Protein AF-0000000067008229 (afdb_homodimer)

Structure (mmCIF, N/CA/C/O backbone):
data_AF-0000000067008229-model_v1
#
loop_
_entity.id
_entity.type
_entity.pdbx_description
1 polymer 'SNF2 N-terminal domain-containing protein'
#
loop_
_atom_site.group_PDB
_atom_site.id
_atom_site.type_symbol
_atom_site.label_atom_id
_atom_site.label_alt_id
_atom_site.label_comp_id
_atom_site.label_asym_id
_atom_site.label_entity_id
_atom_site.label_seq_id
_atom_site.pdbx_PDB_ins_code
_atom_site.Cartn_x
_atom_site.Cartn_y
_atom_site.Cartn_z
_atom_site.occupancy
_atom_site.B_iso_or_equiv
_atom_site.auth_seq_id
_atom_site.auth_comp_id
_atom_site.auth_asym_id
_atom_site.auth_atom_id
_atom_site.pdbx_PDB_model_num
ATOM 1 N N . MET A 1 1 ? -20.719 -25.047 4.844 1 21.84 1 MET A N 1
ATOM 2 C CA . MET A 1 1 ? -20.734 -26.266 4.059 1 21.84 1 MET A CA 1
ATOM 3 C C . MET A 1 1 ? -21.188 -26 2.629 1 21.84 1 MET A C 1
ATOM 5 O O . MET A 1 1 ? -22.375 -25.766 2.389 1 21.84 1 MET A O 1
ATOM 9 N N . PHE A 1 2 ? -20.25 -25.125 1.937 1 25.84 2 PHE A N 1
ATOM 10 C CA . PHE A 1 2 ? -20.531 -24.688 0.571 1 25.84 2 PHE A CA 1
ATOM 11 C C . PHE A 1 2 ? -20.688 -25.891 -0.35 1 25.84 2 PHE A C 1
ATOM 13 O O . PHE A 1 2 ? -19.797 -26.75 -0.419 1 25.84 2 PHE A O 1
ATOM 20 N N . CYS A 1 3 ? -21.891 -26.422 -0.48 1 23.78 3 CYS A N 1
ATOM 21 C CA . CYS A 1 3 ? -22.312 -27.578 -1.264 1 23.78 3 CYS A CA 1
ATOM 22 C C . CYS A 1 3 ? -21.875 -27.453 -2.717 1 23.78 3 CYS A C 1
ATOM 24 O O . CYS A 1 3 ? -22.281 -26.516 -3.412 1 23.78 3 CYS A O 1
ATOM 26 N N . TYR A 1 4 ? -20.5 -27.719 -2.979 1 22.58 4 TYR A N 1
ATOM 27 C CA . TYR A 1 4 ? -19.969 -28.016 -4.309 1 22.58 4 TYR A CA 1
ATOM 28 C C . TYR A 1 4 ? -20.891 -28.984 -5.047 1 22.58 4 TYR A C 1
ATOM 30 O O . TYR A 1 4 ? -21.016 -30.156 -4.645 1 22.58 4 TYR A O 1
ATOM 38 N N . ASP A 1 5 ? -22 -28.469 -5.48 1 23.77 5 ASP A N 1
ATOM 39 C CA . ASP A 1 5 ? -23 -29.234 -6.23 1 23.77 5 ASP A CA 1
ATOM 40 C C . ASP A 1 5 ? -22.359 -30 -7.379 1 23.77 5 ASP A C 1
ATOM 42 O O . ASP A 1 5 ? -21.297 -29.609 -7.875 1 23.77 5 ASP A O 1
ATOM 46 N N . ASN A 1 6 ? -22.75 -31.266 -7.645 1 26.83 6 ASN A N 1
ATOM 47 C CA . ASN A 1 6 ? -22.609 -32.5 -8.414 1 26.83 6 ASN A CA 1
ATOM 48 C C . ASN A 1 6 ? -22.766 -32.25 -9.906 1 26.83 6 ASN A C 1
ATOM 50 O O . ASN A 1 6 ? -23.875 -32.219 -10.422 1 26.83 6 ASN A O 1
ATOM 54 N N . LEU A 1 7 ? -21.938 -31.266 -10.508 1 23.78 7 LEU A N 1
ATOM 55 C CA . LEU A 1 7 ? -22.141 -31.062 -11.938 1 23.78 7 LEU A CA 1
ATOM 56 C C . LEU A 1 7 ? -21.953 -32.375 -12.703 1 23.78 7 LEU A C 1
ATOM 58 O O . LEU A 1 7 ? -20.938 -33.031 -12.555 1 23.78 7 LEU A O 1
ATOM 62 N N . GLU A 1 8 ? -23.031 -32.969 -13.117 1 25.89 8 GLU A N 1
ATOM 63 C CA . GLU A 1 8 ? -23.25 -34.188 -13.922 1 25.89 8 GLU A CA 1
ATOM 64 C C . GLU A 1 8 ? -22.453 -34.125 -15.219 1 25.89 8 GLU A C 1
ATOM 66 O O . GLU A 1 8 ? -22.406 -33.094 -15.891 1 25.89 8 GLU A O 1
ATOM 71 N N . LEU A 1 9 ? -21.422 -35 -15.328 1 24.16 9 LEU A N 1
ATOM 72 C CA . LEU A 1 9 ? -20.531 -35.375 -16.422 1 24.16 9 LEU A CA 1
ATOM 73 C C . LEU A 1 9 ? -21.328 -35.781 -17.656 1 24.16 9 LEU A C 1
ATOM 75 O O . LEU A 1 9 ? -21.953 -36.844 -17.672 1 24.16 9 LEU A O 1
ATOM 79 N N . MET A 1 10 ? -22.078 -34.844 -18.312 1 26.69 10 MET A N 1
ATOM 80 C CA . MET A 1 10 ? -22.672 -35.312 -19.547 1 26.69 10 MET A CA 1
ATOM 81 C C . MET A 1 10 ? -21.594 -35.812 -20.516 1 26.69 10 MET A C 1
ATOM 83 O O . MET A 1 10 ? -20.469 -35.344 -20.5 1 26.69 10 MET A O 1
ATOM 87 N N . ASN A 1 11 ? -21.828 -36.938 -21.328 1 27.48 11 ASN A N 1
ATOM 88 C CA . ASN A 1 11 ? -21.203 -37.969 -22.172 1 27.48 11 ASN A CA 1
ATOM 89 C C . ASN A 1 11 ? -20.766 -37.375 -23.516 1 27.48 11 ASN A C 1
ATOM 91 O O . ASN A 1 11 ? -21.594 -37.156 -24.406 1 27.48 11 ASN A O 1
ATOM 95 N N . PRO A 1 12 ? -19.797 -36.375 -23.672 1 27.28 12 PRO A N 1
ATOM 96 C CA . PRO A 1 12 ? -19.656 -35.906 -25.047 1 27.28 12 PRO A CA 1
ATOM 97 C C . PRO A 1 12 ? -18.922 -36.906 -25.922 1 27.28 12 PRO A C 1
ATOM 99 O O . PRO A 1 12 ? -17.844 -37.375 -25.562 1 27.28 12 PRO A O 1
ATOM 102 N N . LYS A 1 13 ? -19.391 -37.812 -26.734 1 32.53 13 LYS A N 1
ATOM 103 C CA . LYS A 1 13 ? -18.781 -38.812 -27.625 1 32.53 13 LYS A CA 1
ATOM 104 C C . LYS A 1 13 ? -17.953 -38.125 -28.703 1 32.53 13 LYS A C 1
ATOM 106 O O . LYS A 1 13 ? -17.484 -38.781 -29.641 1 32.53 13 LYS A O 1
ATOM 111 N N . ARG A 1 14 ? -17.766 -36.781 -28.906 1 38.25 14 ARG A N 1
ATOM 112 C CA . ARG A 1 14 ? -17.438 -36.438 -30.297 1 38.25 14 ARG A CA 1
ATOM 113 C C . ARG A 1 14 ? -16.047 -36.906 -30.656 1 38.25 14 ARG A C 1
ATOM 115 O O . ARG A 1 14 ? -15.188 -37.062 -29.781 1 38.25 14 ARG A O 1
ATOM 122 N N . SER A 1 15 ? -15.625 -37.281 -31.906 1 37.62 15 SER A N 1
ATOM 123 C CA . SER A 1 15 ? -14.5 -37.812 -32.688 1 37.62 15 SER A CA 1
ATOM 124 C C . SER A 1 15 ? -13.25 -36.938 -32.469 1 37.62 15 SER A C 1
ATOM 126 O O . SER A 1 15 ? -13.328 -35.719 -32.5 1 37.62 15 SER A O 1
ATOM 128 N N . LYS A 1 16 ? -11.938 -37.469 -31.984 1 38.66 16 LYS A N 1
ATOM 129 C CA . LYS A 1 16 ? -10.664 -37.094 -31.375 1 38.66 16 LYS A CA 1
ATOM 130 C C . LYS A 1 16 ? -9.734 -36.438 -32.375 1 38.66 16 LYS A C 1
ATOM 132 O O . LYS A 1 16 ? -9.055 -37.125 -33.156 1 38.66 16 LYS A O 1
ATOM 137 N N . GLY A 1 17 ? -10.008 -35.656 -33.406 1 39.31 17 GLY A N 1
ATOM 138 C CA . GLY A 1 17 ? -8.852 -34.969 -33.938 1 39.31 17 GLY A CA 1
ATOM 139 C C . GLY A 1 17 ? -7.879 -34.5 -32.844 1 39.31 17 GLY A C 1
ATOM 140 O O . GLY A 1 17 ? -8.289 -34.062 -31.781 1 39.31 17 GLY A O 1
ATOM 141 N N . THR A 1 18 ? -6.57 -35.156 -32.781 1 38.06 18 THR A N 1
ATOM 142 C CA . THR A 1 18 ? -5.516 -34.969 -31.797 1 38.06 18 THR A CA 1
ATOM 143 C C . THR A 1 18 ? -5.172 -33.5 -31.609 1 38.06 18 THR A C 1
ATOM 145 O O . THR A 1 18 ? -4.516 -32.906 -32.469 1 38.06 18 THR A O 1
ATOM 148 N N . ASN A 1 19 ? -5.938 -32.562 -31.547 1 42.97 19 ASN A N 1
ATOM 149 C CA . ASN A 1 19 ? -5.52 -31.297 -30.969 1 42.97 19 ASN A CA 1
ATOM 150 C C . ASN A 1 19 ? -4.562 -31.5 -29.797 1 42.97 19 ASN A C 1
ATOM 152 O O . ASN A 1 19 ? -4.961 -32.031 -28.75 1 42.97 19 ASN A O 1
ATOM 156 N N . SER A 1 20 ? -3.271 -32 -30.062 1 41.19 20 SER A N 1
ATOM 157 C CA . SER A 1 20 ? -2.248 -31.953 -29.031 1 41.19 20 SER A CA 1
ATOM 158 C C . SER A 1 20 ? -2.496 -30.797 -28.062 1 41.19 20 SER A C 1
ATOM 160 O O . SER A 1 20 ? -2.268 -29.625 -28.422 1 41.19 20 SER A O 1
ATOM 162 N N . VAL A 1 21 ? -3.465 -30.641 -27.562 1 49.81 21 VAL A N 1
ATOM 163 C CA . VAL A 1 21 ? -3.615 -29.734 -26.422 1 49.81 21 VAL A CA 1
ATOM 164 C C . VAL A 1 21 ? -2.363 -29.781 -25.547 1 49.81 21 VAL A C 1
ATOM 166 O O . VAL A 1 21 ? -2.043 -30.828 -24.969 1 49.81 21 VAL A O 1
ATOM 169 N N . LEU A 1 22 ? -1.25 -29.25 -26.062 1 54.62 22 LEU A N 1
ATOM 170 C CA . LEU A 1 22 ? -0.099 -29.031 -25.188 1 54.62 22 LEU A CA 1
ATOM 171 C C . LEU A 1 22 ? -0.524 -29 -23.734 1 54.62 22 LEU A C 1
ATOM 173 O O . LEU A 1 22 ? -1.432 -28.25 -23.359 1 54.62 22 LEU A O 1
ATOM 177 N N . LYS A 1 23 ? -0.587 -30.203 -23.172 1 59.06 23 LYS A N 1
ATOM 178 C CA . LYS A 1 23 ? -0.933 -30.406 -21.766 1 59.06 23 LYS A CA 1
ATOM 179 C C . LYS A 1 23 ? -0.442 -29.234 -20.906 1 59.06 23 LYS A C 1
ATOM 181 O O . LYS A 1 23 ? 0.69 -28.781 -21.078 1 59.06 23 LYS A O 1
ATOM 186 N N . PRO A 1 24 ? -1.307 -28.516 -20.328 1 67.75 24 PRO A N 1
ATOM 187 C CA . PRO A 1 24 ? -0.859 -27.453 -19.438 1 67.75 24 PRO A CA 1
ATOM 188 C C . PRO A 1 24 ? 0.215 -27.922 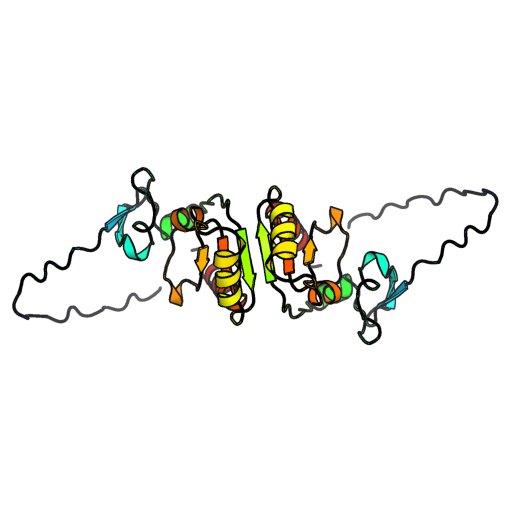-18.453 1 67.75 24 PRO A C 1
ATOM 190 O O . PRO A 1 24 ? 0.173 -29.062 -17.984 1 67.75 24 PRO A O 1
ATOM 193 N N . LEU A 1 25 ? 1.39 -27.297 -18.5 1 89 25 LEU A N 1
ATOM 194 C CA . LEU A 1 25 ? 2.449 -27.578 -17.531 1 89 25 LEU A CA 1
ATOM 195 C C . LEU A 1 25 ? 1.913 -27.547 -16.109 1 89 25 LEU A C 1
ATOM 197 O O . LEU A 1 25 ? 1.142 -26.641 -15.75 1 89 25 LEU A O 1
ATOM 201 N N . THR A 1 26 ? 2.027 -28.703 -15.414 1 95.75 26 THR A N 1
ATOM 202 C CA . THR A 1 26 ? 1.552 -28.812 -14.039 1 95.75 26 THR A CA 1
ATOM 203 C C . THR A 1 26 ? 2.713 -28.719 -13.062 1 95.75 26 THR A C 1
ATOM 205 O O . THR A 1 26 ? 3.879 -28.766 -13.461 1 95.75 26 THR A O 1
ATOM 208 N N . ILE A 1 27 ? 2.355 -28.453 -11.781 1 96.5 27 ILE A N 1
ATOM 209 C CA . ILE A 1 27 ? 3.295 -28.422 -10.664 1 96.5 27 ILE A CA 1
ATOM 210 C C . ILE A 1 27 ? 2.641 -29.016 -9.422 1 96.5 27 ILE A C 1
ATOM 212 O O . ILE A 1 27 ? 1.417 -28.969 -9.281 1 96.5 27 ILE A O 1
ATOM 216 N N . ILE A 1 28 ? 3.465 -29.672 -8.648 1 97.62 28 ILE A N 1
ATOM 217 C CA . ILE A 1 28 ? 2.945 -30.406 -7.5 1 97.62 28 ILE A CA 1
ATOM 218 C C . ILE A 1 28 ? 3.361 -29.719 -6.211 1 97.62 28 ILE A C 1
ATOM 220 O O . ILE A 1 28 ? 4.531 -29.375 -6.031 1 97.62 28 ILE A O 1
ATOM 224 N N . CYS A 1 29 ? 2.406 -29.531 -5.328 1 98.19 29 CYS A N 1
ATOM 225 C CA . CYS A 1 29 ? 2.703 -28.984 -4.008 1 98.19 29 CYS A CA 1
ATOM 226 C C . CYS A 1 29 ? 3.596 -29.922 -3.211 1 98.19 29 CYS A C 1
ATOM 228 O O . CYS A 1 29 ? 3.328 -31.125 -3.137 1 98.19 29 CYS A O 1
ATOM 230 N N . THR A 1 30 ? 4.574 -29.375 -2.488 1 97.62 30 THR A N 1
ATOM 231 C CA . THR A 1 30 ? 5.539 -30.172 -1.749 1 97.62 30 THR A CA 1
ATOM 232 C C . THR A 1 30 ? 4.965 -30.609 -0.406 1 97.62 30 THR A C 1
ATOM 234 O O . THR A 1 30 ? 5.473 -31.547 0.216 1 97.62 30 THR A O 1
ATOM 237 N N . THR A 1 31 ? 3.938 -30 0.028 1 96.56 31 THR A N 1
ATOM 238 C CA . THR A 1 31 ? 3.363 -30.297 1.336 1 96.56 31 THR A CA 1
ATOM 239 C C . THR A 1 31 ? 2.18 -31.25 1.204 1 96.56 31 THR A C 1
ATOM 241 O O . THR A 1 31 ? 2.135 -32.281 1.871 1 96.56 31 THR A O 1
ATOM 244 N N . CYS A 1 32 ? 1.133 -31.047 0.341 1 97.56 32 CYS A N 1
ATOM 245 C CA . CYS A 1 32 ? -0.111 -31.812 0.311 1 97.56 32 CYS A CA 1
ATOM 246 C C . CYS A 1 32 ? -0.231 -32.625 -0.983 1 97.56 32 CYS A C 1
ATOM 248 O O . CYS A 1 32 ? -1.221 -33.312 -1.194 1 97.56 32 CYS A O 1
ATOM 250 N N . SER A 1 33 ? 0.658 -32.375 -1.957 1 97.69 33 SER A N 1
ATOM 251 C CA . SER A 1 33 ? 0.734 -33.094 -3.209 1 97.69 33 SER A CA 1
ATOM 252 C C . SER A 1 33 ? -0.373 -32.688 -4.172 1 97.69 33 SER A C 1
ATOM 254 O O . SER A 1 33 ? -0.582 -33.344 -5.203 1 97.69 33 SER A O 1
ATOM 256 N N . THR A 1 34 ? -1.015 -31.594 -3.857 1 96.94 34 THR A N 1
ATOM 257 C CA . THR A 1 34 ? -2.006 -31.047 -4.781 1 96.94 34 THR A CA 1
ATOM 258 C C . THR A 1 34 ? -1.352 -30.641 -6.102 1 96.94 34 THR A C 1
ATOM 260 O O . THR A 1 34 ? -0.266 -30.062 -6.113 1 96.94 34 THR A O 1
ATOM 263 N N . ILE A 1 35 ? -2.045 -30.953 -7.191 1 96.5 35 ILE A N 1
ATOM 264 C CA . ILE A 1 35 ? -1.55 -30.625 -8.523 1 96.5 35 ILE A CA 1
ATOM 265 C C . ILE A 1 35 ? -2.201 -29.328 -9.008 1 96.5 35 ILE A C 1
ATOM 267 O O . ILE A 1 35 ? -3.426 -29.203 -8.977 1 96.5 35 ILE A O 1
ATOM 271 N N . CYS A 1 36 ? -1.405 -28.453 -9.422 1 95.62 36 CYS A N 1
ATOM 272 C CA . CYS A 1 36 ? -1.89 -27.172 -9.945 1 95.62 36 CYS A CA 1
ATOM 273 C C . CYS A 1 36 ? -1.38 -26.938 -11.359 1 95.62 36 CYS A C 1
ATOM 275 O O . CYS A 1 36 ? -0.309 -27.422 -11.727 1 95.62 36 CYS A O 1
ATOM 277 N N . SER A 1 37 ? -2.189 -26.25 -12.133 1 95.12 37 SER A N 1
ATOM 278 C CA . SER A 1 37 ? -1.698 -25.719 -13.398 1 95.12 37 SER A CA 1
ATOM 279 C C . SER A 1 37 ? -0.682 -24.609 -13.172 1 95.12 37 SER A C 1
ATOM 281 O O . SER A 1 37 ? -0.93 -23.688 -12.391 1 95.12 37 SER A O 1
ATOM 283 N N . GLN A 1 38 ? 0.486 -24.703 -13.844 1 95.81 38 GLN A N 1
ATOM 284 C CA . GLN A 1 38 ? 1.501 -23.656 -13.688 1 95.81 38 GLN A CA 1
ATOM 285 C C . GLN A 1 38 ? 0.979 -22.312 -14.148 1 95.81 38 GLN A C 1
ATOM 287 O O . GLN A 1 38 ? 1.272 -21.281 -13.531 1 95.81 38 GLN A O 1
ATOM 292 N N . GLU A 1 39 ? 0.275 -22.297 -15.266 1 94.19 39 GLU A N 1
ATOM 293 C CA . GLU A 1 39 ? -0.259 -21.078 -15.852 1 94.19 39 GLU A CA 1
ATOM 294 C C . GLU A 1 39 ? -1.226 -20.391 -14.891 1 94.19 39 GLU A C 1
ATOM 296 O O . GLU A 1 39 ? -1.191 -19.156 -14.742 1 94.19 39 GLU A O 1
ATOM 301 N N . ARG A 1 40 ? -1.993 -21.141 -14.125 1 93.25 40 ARG A N 1
ATOM 302 C CA . ARG A 1 40 ? -3.041 -20.594 -13.266 1 93.25 40 ARG A CA 1
ATOM 303 C C . ARG A 1 40 ? -2.449 -20 -11.992 1 93.25 40 ARG A C 1
ATOM 305 O O . ARG A 1 40 ? -3.102 -19.203 -11.305 1 93.25 40 ARG A O 1
ATOM 312 N N . VAL A 1 41 ? -1.234 -20.375 -11.688 1 95.12 41 VAL A N 1
ATOM 313 C CA . VAL A 1 41 ? -0.606 -19.844 -10.484 1 95.12 41 VAL A CA 1
ATOM 314 C C . VAL A 1 41 ? 0.616 -19 -10.867 1 95.12 41 VAL A C 1
ATOM 316 O O . VAL A 1 41 ? 1.458 -18.703 -10.016 1 95.12 41 VAL A O 1
ATOM 319 N N . TYR A 1 42 ? 0.78 -18.703 -12.133 1 96.12 42 TYR A N 1
ATOM 320 C CA . TYR A 1 42 ? 1.841 -17.859 -12.672 1 96.12 42 TYR A CA 1
ATOM 321 C C . TYR A 1 42 ? 3.213 -18.453 -12.375 1 96.12 42 TYR A C 1
ATOM 323 O O . TYR A 1 42 ? 4.172 -17.719 -12.125 1 96.12 42 TYR A O 1
ATOM 331 N N . TRP A 1 43 ? 3.299 -19.734 -12.32 1 96 43 TRP A N 1
ATOM 332 C CA . TRP A 1 43 ? 4.531 -20.438 -11.977 1 96 43 TRP A CA 1
ATOM 333 C C . TRP A 1 43 ? 5.449 -20.562 -13.188 1 96 43 TRP A C 1
ATOM 335 O O . TRP A 1 43 ? 6.648 -20.812 -13.047 1 96 43 TRP A O 1
ATOM 345 N N . ASP A 1 44 ? 4.863 -20.344 -14.336 1 95.88 44 ASP A N 1
ATOM 346 C CA . ASP A 1 44 ? 5.613 -20.453 -15.586 1 95.88 44 ASP A CA 1
ATOM 347 C C . ASP A 1 44 ? 6.094 -19.078 -16.047 1 95.88 44 ASP A C 1
ATOM 349 O O . ASP A 1 44 ? 6.574 -18.938 -17.172 1 95.88 44 ASP A O 1
ATOM 353 N N . ARG A 1 45 ? 6 -18.031 -15.211 1 95.25 45 ARG A N 1
ATOM 354 C CA . ARG A 1 45 ? 6.258 -16.656 -15.633 1 95.25 45 ARG A CA 1
ATOM 355 C C . ARG A 1 45 ? 7.555 -16.141 -15.023 1 95.25 45 ARG A C 1
ATOM 357 O O . ARG A 1 45 ? 7.898 -14.961 -15.195 1 95.25 45 ARG A O 1
ATOM 364 N N . PHE A 1 46 ? 8.234 -16.969 -14.297 1 95.44 46 PHE A N 1
ATOM 365 C CA . PHE A 1 46 ? 9.508 -16.609 -13.68 1 95.44 46 PHE A CA 1
ATOM 366 C C . PHE A 1 46 ? 10.398 -17.828 -13.523 1 95.44 46 PHE A C 1
ATOM 368 O O . PHE A 1 46 ? 10.016 -18.938 -13.898 1 95.44 46 PHE A O 1
ATOM 375 N N . ARG A 1 47 ? 11.672 -17.672 -13.086 1 95.56 47 ARG A N 1
ATOM 376 C CA . ARG A 1 47 ? 12.594 -18.781 -12.875 1 95.56 47 ARG A CA 1
ATOM 377 C C . ARG A 1 47 ? 12.258 -19.531 -11.586 1 95.56 47 ARG A C 1
ATOM 379 O O . ARG A 1 47 ? 12.859 -19.266 -10.539 1 95.56 47 ARG A O 1
ATOM 386 N N . SER A 1 48 ? 11.438 -20.469 -11.711 1 95.94 48 SER A N 1
ATOM 387 C CA . SER A 1 48 ? 10.898 -21.141 -10.539 1 95.94 48 SER A CA 1
ATOM 388 C C . SER A 1 48 ? 11.516 -22.531 -10.367 1 95.94 48 SER A C 1
ATOM 390 O O . SER A 1 48 ? 11.18 -23.25 -9.43 1 95.94 48 SER A O 1
ATOM 392 N N . HIS A 1 49 ? 12.406 -23.016 -11.133 1 93.06 49 HIS A N 1
ATOM 393 C CA . HIS A 1 49 ? 12.883 -24.391 -11.219 1 93.06 49 HIS A CA 1
ATOM 394 C C . HIS A 1 49 ? 13.477 -24.859 -9.891 1 93.06 49 HIS A C 1
ATOM 396 O O . HIS A 1 49 ? 13.367 -26.031 -9.531 1 93.06 49 HIS A O 1
ATOM 402 N N . ASP A 1 50 ? 14.094 -23.953 -9.195 1 94.88 50 ASP A N 1
ATOM 403 C CA . ASP A 1 50 ? 14.781 -24.344 -7.969 1 94.88 50 ASP A CA 1
ATOM 404 C C . ASP A 1 50 ? 13.961 -23.953 -6.738 1 94.88 50 ASP A C 1
ATOM 406 O O . ASP A 1 50 ? 14.469 -23.953 -5.617 1 94.88 50 ASP A O 1
ATOM 410 N N . ILE A 1 51 ? 12.719 -23.656 -6.898 1 96.31 51 ILE A N 1
ATOM 411 C CA . ILE A 1 51 ? 11.891 -23.203 -5.789 1 96.31 51 ILE A CA 1
ATOM 412 C C . ILE A 1 51 ? 10.82 -24.234 -5.48 1 96.31 51 ILE A C 1
ATOM 414 O O . ILE A 1 51 ? 10.086 -24.672 -6.375 1 96.31 51 ILE A O 1
ATOM 418 N N . PRO A 1 52 ? 10.781 -24.688 -4.246 1 96.94 52 PRO A N 1
ATOM 419 C CA . PRO A 1 52 ? 9.688 -25.578 -3.871 1 96.94 52 PRO A CA 1
ATOM 420 C C . PRO A 1 52 ? 8.32 -24.906 -3.957 1 96.94 52 PRO A C 1
ATOM 422 O O . PRO A 1 52 ? 8.156 -23.766 -3.512 1 96.94 52 PRO A O 1
ATOM 425 N N . PHE A 1 53 ? 7.418 -25.641 -4.582 1 97.38 53 PHE A N 1
ATOM 426 C CA . PHE A 1 53 ? 6.09 -25.062 -4.789 1 97.38 53 PHE A CA 1
ATOM 427 C C . PHE A 1 53 ? 5.18 -25.375 -3.605 1 97.38 53 PHE A C 1
ATOM 429 O O . PHE A 1 53 ? 5.117 -26.516 -3.141 1 97.38 53 PHE A O 1
ATOM 436 N N . LEU A 1 54 ? 4.398 -24.328 -3.066 1 97.31 54 LEU A N 1
ATOM 437 C CA . LEU A 1 54 ? 3.318 -24.453 -2.096 1 97.31 54 LEU A CA 1
ATOM 438 C C . LEU A 1 54 ? 1.994 -23.984 -2.693 1 97.31 54 LEU A C 1
ATOM 440 O O . LEU A 1 54 ? 1.923 -22.922 -3.301 1 97.31 54 LEU A O 1
ATOM 444 N N . CYS A 1 55 ? 1.035 -24.828 -2.58 1 96.25 55 CYS A N 1
ATOM 445 C CA . CYS A 1 55 ? -0.265 -24.469 -3.131 1 96.25 55 CYS A CA 1
ATOM 446 C C . CYS A 1 55 ? -0.94 -23.406 -2.277 1 96.25 55 CYS A C 1
ATOM 448 O O . CYS A 1 55 ? -0.554 -23.188 -1.128 1 96.25 55 CYS A O 1
ATOM 450 N N . PRO A 1 56 ? -1.968 -22.703 -2.855 1 92 56 PRO A N 1
ATOM 451 C CA . PRO A 1 56 ? -2.629 -21.594 -2.156 1 92 56 PRO A CA 1
ATOM 452 C C . PRO A 1 56 ? -3.186 -22.016 -0.795 1 92 56 PRO A C 1
ATOM 454 O O . PRO A 1 56 ? -3.096 -21.25 0.17 1 92 56 PRO A O 1
ATOM 457 N N . GLU A 1 57 ? -3.689 -23.156 -0.63 1 91.69 57 GLU A N 1
ATOM 458 C CA . GLU A 1 57 ? -4.254 -23.609 0.632 1 91.69 57 GLU A CA 1
ATOM 459 C C . GLU A 1 57 ? -3.166 -23.828 1.68 1 91.69 57 GLU A C 1
ATOM 461 O O . GLU A 1 57 ? -3.34 -23.469 2.846 1 91.69 57 GLU A O 1
ATOM 466 N N . CYS A 1 58 ? -2.135 -24.469 1.176 1 94.94 58 CYS A N 1
ATOM 467 C CA . CYS A 1 58 ? -1.034 -24.734 2.098 1 94.94 58 CYS A CA 1
ATOM 468 C C . CYS A 1 58 ? -0.377 -23.438 2.543 1 94.94 58 CYS A C 1
ATOM 470 O O . CYS A 1 58 ? 0.083 -23.328 3.68 1 94.94 58 CYS A O 1
ATOM 472 N N . ILE A 1 59 ? -0.304 -22.359 1.683 1 92.88 59 ILE A N 1
ATOM 473 C CA . ILE A 1 59 ? 0.23 -21.062 2.045 1 92.88 59 ILE A CA 1
ATOM 474 C C . ILE A 1 59 ? -0.649 -20.422 3.119 1 92.88 59 ILE A C 1
ATOM 476 O O . ILE A 1 59 ? -0.143 -19.891 4.113 1 92.88 59 ILE A O 1
ATOM 480 N N . HIS A 1 60 ? -1.898 -20.484 2.9 1 87.81 60 HIS A N 1
ATOM 481 C CA . HIS A 1 60 ? -2.863 -19.906 3.83 1 87.81 60 HIS A CA 1
ATOM 482 C C . HIS A 1 60 ? -2.811 -20.609 5.184 1 87.81 60 HIS A C 1
ATOM 484 O O . HIS A 1 60 ? -2.764 -19.953 6.227 1 87.81 60 HIS A O 1
ATOM 490 N N . ASP A 1 61 ? -2.752 -21.922 5.172 1 90.06 61 ASP A N 1
ATOM 491 C CA . ASP A 1 61 ? -2.775 -22.719 6.395 1 90.06 61 ASP A CA 1
ATOM 492 C C . ASP A 1 61 ? -1.522 -22.469 7.234 1 90.06 61 ASP A C 1
ATOM 494 O O . ASP A 1 61 ? -1.585 -22.469 8.461 1 90.06 61 ASP A O 1
ATOM 498 N N . LYS A 1 62 ? -0.478 -22.297 6.566 1 91.44 62 LYS A N 1
ATOM 499 C CA . LYS A 1 62 ? 0.793 -22.125 7.266 1 91.44 62 LYS A CA 1
ATOM 500 C C . LYS A 1 62 ? 1.041 -20.656 7.582 1 91.44 62 LYS A C 1
ATOM 502 O O . LYS A 1 62 ? 2.033 -20.312 8.234 1 91.44 62 LYS A O 1
ATOM 507 N N . ASP A 1 63 ? 0.192 -19.797 7.137 1 86.5 63 ASP A N 1
ATOM 508 C CA . ASP A 1 63 ? 0.371 -18.359 7.301 1 86.5 63 ASP A CA 1
ATOM 509 C C . ASP A 1 63 ? 1.75 -17.906 6.812 1 86.5 63 ASP A C 1
ATOM 511 O O . ASP A 1 63 ? 2.479 -17.219 7.531 1 86.5 63 ASP A O 1
ATOM 515 N N . LYS A 1 64 ? 2.1 -18.453 5.707 1 85.12 64 LYS A N 1
ATOM 516 C CA . LYS A 1 64 ? 3.422 -18.172 5.16 1 85.12 64 LYS A CA 1
ATOM 517 C C . LYS A 1 64 ? 3.5 -16.734 4.645 1 85.12 64 LYS A C 1
ATOM 519 O O . LYS A 1 64 ? 2.609 -16.281 3.926 1 85.12 64 LYS A O 1
ATOM 524 N N . LEU A 1 65 ? 4.539 -16.094 5.074 1 83.06 65 LEU A N 1
ATOM 525 C CA . LEU A 1 65 ? 4.801 -14.727 4.625 1 83.06 65 LEU A CA 1
ATOM 526 C C . LEU A 1 65 ? 5.977 -14.688 3.652 1 83.06 65 LEU A C 1
ATOM 528 O O . LEU A 1 65 ? 6.961 -15.414 3.836 1 83.06 65 LEU A O 1
ATOM 532 N N . TYR A 1 66 ? 5.824 -14 2.658 1 84.88 66 TYR A N 1
ATOM 533 C CA . TYR A 1 66 ? 6.863 -13.844 1.65 1 84.88 66 TYR A CA 1
ATOM 534 C C . TYR A 1 66 ? 7.457 -12.438 1.691 1 84.88 66 TYR A C 1
ATOM 536 O O . TYR A 1 66 ? 6.727 -11.453 1.788 1 84.88 66 TYR A O 1
ATOM 544 N N . PRO A 1 67 ? 8.727 -12.391 1.69 1 81.12 67 PRO A N 1
ATOM 545 C CA . PRO A 1 67 ? 9.359 -11.07 1.629 1 81.12 67 PRO A CA 1
ATOM 546 C C . PRO A 1 67 ? 9.109 -10.359 0.303 1 81.12 67 PRO A C 1
ATOM 548 O O . PRO A 1 67 ? 9.125 -10.992 -0.756 1 81.12 67 PRO A O 1
ATOM 551 N N . VAL A 1 68 ? 8.656 -9.18 0.433 1 76.69 68 VAL A N 1
ATOM 552 C CA . VAL A 1 68 ? 8.469 -8.367 -0.763 1 76.69 68 VAL A CA 1
ATOM 553 C C . VAL A 1 68 ? 9.516 -7.258 -0.806 1 76.69 68 VAL A C 1
ATOM 555 O O . VAL A 1 68 ? 9.766 -6.594 0.202 1 76.69 68 VAL A O 1
ATOM 558 N N . LYS A 1 69 ? 10.141 -7.242 -1.979 1 82.62 69 LYS A N 1
ATOM 559 C CA . LYS A 1 69 ? 11.203 -6.258 -2.141 1 82.62 69 LYS A CA 1
ATOM 560 C C . LYS A 1 69 ? 10.781 -5.141 -3.09 1 82.62 69 LYS A C 1
ATOM 562 O O . LYS A 1 69 ? 11.477 -4.129 -3.215 1 82.62 69 LYS A O 1
ATOM 567 N N . GLY A 1 70 ? 9.734 -5.32 -3.609 1 91.56 70 GLY A N 1
ATOM 568 C CA . GLY A 1 70 ? 9.328 -4.359 -4.621 1 91.56 70 GLY A CA 1
ATOM 569 C C . GLY A 1 70 ? 8.492 -3.225 -4.062 1 91.56 70 GLY A C 1
ATOM 570 O O . GLY A 1 70 ? 8.367 -3.076 -2.846 1 91.56 70 GLY A O 1
ATOM 571 N N . THR A 1 71 ? 8.109 -2.363 -4.91 1 94.94 71 THR A N 1
ATOM 572 C CA . THR A 1 71 ? 7.281 -1.197 -4.621 1 94.94 71 THR A CA 1
ATOM 573 C C . THR A 1 71 ? 5.816 -1.474 -4.953 1 94.94 71 THR A C 1
ATOM 575 O O . THR A 1 71 ? 5.512 -2.07 -5.988 1 94.94 71 THR A O 1
ATOM 578 N N . LEU A 1 72 ? 4.973 -1.194 -3.984 1 95.38 72 LEU A N 1
ATOM 579 C CA . LEU A 1 72 ? 3.535 -1.269 -4.227 1 95.38 72 LEU A CA 1
ATOM 580 C C . LEU A 1 72 ? 2.955 0.117 -4.488 1 95.38 72 LEU A C 1
ATOM 582 O O . LEU A 1 72 ? 3.174 1.045 -3.705 1 95.38 72 LEU A O 1
ATOM 586 N N . ILE A 1 73 ? 2.277 0.256 -5.629 1 96.19 73 ILE A N 1
ATOM 587 C CA . ILE A 1 73 ? 1.609 1.502 -5.988 1 96.19 73 ILE A CA 1
ATOM 588 C C . ILE A 1 73 ? 0.096 1.299 -5.973 1 96.19 73 ILE A C 1
ATOM 590 O O . ILE A 1 73 ? -0.43 0.446 -6.691 1 96.19 73 ILE A O 1
ATOM 594 N N . ILE A 1 74 ? -0.553 2.025 -5.145 1 95.38 74 ILE A N 1
ATOM 595 C CA . ILE A 1 74 ? -2.006 1.982 -5.027 1 95.38 74 ILE A CA 1
ATOM 596 C C . ILE A 1 74 ? -2.604 3.293 -5.535 1 95.38 74 ILE A C 1
ATOM 598 O O . ILE A 1 74 ? -2.262 4.371 -5.043 1 95.38 74 ILE A O 1
ATOM 602 N N . ALA A 1 75 ? -3.469 3.209 -6.516 1 96 75 ALA A N 1
ATOM 603 C CA . ALA A 1 75 ? -4.039 4.395 -7.148 1 96 75 ALA A CA 1
ATOM 604 C C . ALA A 1 75 ? -5.469 4.141 -7.605 1 96 75 ALA A C 1
ATOM 606 O O . ALA A 1 75 ? -5.922 2.992 -7.641 1 96 75 ALA A O 1
ATOM 607 N N . PRO A 1 76 ? -6.215 5.211 -7.805 1 93.38 76 PRO A N 1
ATOM 608 C CA . PRO A 1 76 ? -7.512 4.988 -8.445 1 93.38 76 PRO A CA 1
ATOM 609 C C . PRO A 1 76 ? -7.395 4.219 -9.758 1 93.38 76 PRO A C 1
ATOM 611 O O . PRO A 1 76 ? -6.434 4.406 -10.508 1 93.38 76 PRO A O 1
ATOM 614 N N . SER A 1 77 ? -8.398 3.402 -9.984 1 93.19 77 SER A N 1
ATOM 615 C CA . SER A 1 77 ? -8.375 2.549 -11.164 1 93.19 77 SER A CA 1
ATOM 616 C C . SER A 1 77 ? -8.195 3.369 -12.438 1 93.19 77 SER A C 1
ATOM 618 O O . SER A 1 77 ? -7.547 2.92 -13.383 1 93.19 77 SER A O 1
ATOM 620 N N . THR A 1 78 ? -8.648 4.59 -12.414 1 92.31 78 THR A N 1
ATOM 621 C CA . THR A 1 78 ? -8.672 5.441 -13.594 1 92.31 78 THR A CA 1
ATOM 622 C C . THR A 1 78 ? -7.27 5.906 -13.961 1 92.31 78 THR A C 1
ATOM 624 O O . THR A 1 78 ? -7.027 6.348 -15.086 1 92.31 78 THR A O 1
ATOM 627 N N . ILE A 1 79 ? -6.305 5.781 -13.016 1 93.5 79 ILE A N 1
ATOM 628 C CA . ILE A 1 79 ? -4.984 6.316 -13.328 1 93.5 79 ILE A CA 1
ATOM 629 C C . ILE A 1 79 ? -3.939 5.211 -13.211 1 93.5 79 ILE A C 1
ATOM 631 O O . ILE A 1 79 ? -2.742 5.461 -13.359 1 93.5 79 ILE A O 1
ATOM 635 N N . CYS A 1 80 ? -4.273 3.99 -13.023 1 95.56 80 CYS A N 1
ATOM 636 C CA . CYS A 1 80 ? -3.338 2.877 -12.898 1 95.56 80 CYS A CA 1
ATOM 637 C C . CYS A 1 80 ? -2.531 2.703 -14.18 1 95.56 80 CYS A C 1
ATOM 639 O O . CYS A 1 80 ? -1.315 2.51 -14.133 1 95.56 80 CYS A O 1
ATOM 641 N N . HIS A 1 81 ? -3.197 2.734 -15.281 1 95.19 81 HIS A N 1
ATOM 642 C CA . HIS A 1 81 ? -2.508 2.572 -16.562 1 95.19 81 HIS A CA 1
ATOM 643 C C . HIS A 1 81 ? -1.543 3.727 -16.812 1 95.19 81 HIS A C 1
ATOM 645 O O . HIS A 1 81 ? -0.486 3.535 -17.422 1 95.19 81 HIS A O 1
ATOM 651 N N . GLN A 1 82 ? -1.949 4.875 -16.375 1 91.69 82 GLN A N 1
ATOM 652 C CA . GLN A 1 82 ? -1.052 6.02 -16.484 1 91.69 82 GLN A CA 1
ATOM 653 C C . GLN A 1 82 ? 0.244 5.781 -15.711 1 91.69 82 GLN A C 1
ATOM 655 O O . GLN A 1 82 ? 1.331 6.086 -16.203 1 91.69 82 GLN A O 1
ATOM 660 N N . TRP A 1 83 ? 0.112 5.266 -14.492 1 92.44 83 TRP A N 1
ATOM 661 C CA . TRP A 1 83 ? 1.284 4.957 -13.68 1 92.44 83 TRP A CA 1
ATOM 662 C C . TRP A 1 83 ? 2.154 3.904 -14.359 1 92.44 83 TRP A C 1
ATOM 664 O O . TRP A 1 83 ? 3.385 3.994 -14.328 1 92.44 83 TRP A O 1
ATOM 674 N N . TYR A 1 84 ? 1.523 2.936 -15.016 1 94.25 84 TYR A N 1
ATOM 675 C CA . TYR A 1 84 ? 2.256 1.91 -15.75 1 94.25 84 TYR A CA 1
ATOM 676 C C . TYR A 1 84 ? 3.102 2.531 -16.859 1 94.25 84 TYR A C 1
ATOM 678 O O . TYR A 1 84 ? 4.297 2.242 -16.969 1 94.25 84 TYR A O 1
ATOM 686 N N . GLU A 1 85 ? 2.525 3.396 -17.562 1 92.5 85 GLU A N 1
ATOM 687 C CA . GLU A 1 85 ? 3.197 4.043 -18.688 1 92.5 85 GLU A CA 1
ATOM 688 C C . GLU A 1 85 ? 4.316 4.965 -18.219 1 92.5 85 GLU A C 1
ATOM 690 O O . GLU A 1 85 ? 5.398 4.992 -18.797 1 92.5 85 GLU A O 1
ATOM 695 N N . GLU A 1 86 ? 4.012 5.789 -17.172 1 88.5 86 GLU A N 1
ATOM 696 C CA . GLU A 1 86 ? 5.012 6.707 -16.625 1 88.5 86 GLU A CA 1
ATOM 697 C C . GLU A 1 86 ? 6.246 5.953 -16.141 1 88.5 86 GLU A C 1
ATOM 699 O O . GLU A 1 86 ? 7.375 6.395 -16.359 1 88.5 86 GLU A O 1
ATOM 704 N N . LEU A 1 87 ? 6.039 4.836 -15.516 1 89.94 87 LEU A N 1
ATOM 705 C CA . LEU A 1 87 ? 7.145 4.043 -14.984 1 89.94 87 LEU A CA 1
ATOM 706 C C . LEU A 1 87 ? 7.953 3.412 -16.125 1 89.94 87 LEU A C 1
ATOM 708 O O . LEU A 1 87 ? 9.188 3.416 -16.078 1 89.94 87 LEU A O 1
ATOM 712 N N . LYS A 1 88 ? 7.27 2.914 -17.109 1 90.25 88 LYS A N 1
ATOM 713 C CA . LYS A 1 88 ? 7.93 2.27 -18.25 1 90.25 88 LYS A CA 1
ATOM 714 C C . LYS A 1 88 ? 8.734 3.279 -19.062 1 90.25 88 LYS A C 1
ATOM 716 O O . LYS A 1 88 ? 9.805 2.951 -19.578 1 90.25 88 LYS A O 1
ATOM 721 N N . ARG A 1 89 ? 8.25 4.445 -19.047 1 87.5 89 ARG A N 1
ATOM 722 C CA . ARG A 1 89 ? 8.867 5.469 -19.891 1 87.5 89 ARG A CA 1
ATOM 723 C C . ARG A 1 89 ? 10.055 6.117 -19.188 1 87.5 89 ARG A C 1
ATOM 725 O O . ARG A 1 89 ? 11.078 6.395 -19.812 1 87.5 89 ARG A O 1
ATOM 732 N N . HIS A 1 90 ? 9.867 6.387 -17.844 1 83.06 90 HIS A N 1
ATOM 733 C CA . HIS A 1 90 ? 10.758 7.352 -17.203 1 83.06 90 HIS A CA 1
ATOM 734 C C . HIS A 1 90 ? 11.719 6.668 -16.25 1 83.06 90 HIS A C 1
ATOM 736 O O . HIS A 1 90 ? 12.734 7.246 -15.859 1 83.06 90 HIS A O 1
ATOM 742 N N . ILE A 1 91 ? 11.453 5.527 -15.797 1 79.12 91 ILE A N 1
ATOM 743 C CA . ILE A 1 91 ? 12.336 4.926 -14.805 1 79.12 91 ILE A CA 1
ATOM 744 C C . ILE A 1 91 ? 13.359 4.023 -15.5 1 79.12 91 ILE A C 1
ATOM 746 O O . ILE A 1 91 ? 14.562 4.273 -15.43 1 79.12 91 ILE A O 1
ATOM 750 N N . ARG A 1 92 ? 12.984 2.848 -15.992 1 77 92 ARG A N 1
ATOM 751 C CA . ARG A 1 92 ? 13.883 1.954 -16.719 1 77 92 ARG A CA 1
ATOM 752 C C . ARG A 1 92 ? 13.109 1.009 -17.625 1 77 92 ARG A C 1
ATOM 754 O O . ARG A 1 92 ? 12.008 0.577 -17.281 1 77 92 ARG A O 1
ATOM 761 N N . ASP A 1 93 ? 13.805 0.748 -18.656 1 82.88 93 ASP A N 1
ATOM 762 C CA . ASP A 1 93 ? 13.18 -0.092 -19.688 1 82.88 93 ASP A CA 1
ATOM 763 C C . ASP A 1 93 ? 12.992 -1.521 -19.172 1 82.88 93 ASP A C 1
ATOM 765 O O . ASP A 1 93 ? 12.023 -2.189 -19.531 1 82.88 93 ASP A O 1
ATOM 769 N N . ASP A 1 94 ? 13.844 -1.921 -18.281 1 89.88 94 ASP A N 1
ATOM 770 C CA . ASP A 1 94 ? 13.828 -3.324 -17.875 1 89.88 94 ASP A CA 1
ATOM 771 C C . ASP A 1 94 ? 13.086 -3.508 -16.562 1 89.88 94 ASP A C 1
ATOM 773 O O . ASP A 1 94 ? 13.141 -4.582 -15.953 1 89.88 94 ASP A O 1
ATOM 777 N N . ILE A 1 95 ? 12.359 -2.48 -16.156 1 91.19 95 ILE A N 1
ATOM 778 C CA . ILE A 1 95 ? 11.633 -2.564 -14.891 1 91.19 95 ILE A CA 1
ATOM 779 C C . ILE A 1 95 ? 10.484 -3.564 -15.023 1 91.19 95 ILE A C 1
ATOM 781 O O . ILE A 1 95 ? 9.805 -3.607 -16.047 1 91.19 95 ILE A O 1
ATOM 785 N N . LYS A 1 96 ? 10.43 -4.539 -14.109 1 94.75 96 LYS A N 1
ATOM 786 C CA . LYS A 1 96 ? 9.328 -5.496 -14.062 1 94.75 96 LYS A CA 1
ATOM 787 C C . LYS A 1 96 ? 8.133 -4.926 -13.305 1 94.75 96 LYS A C 1
ATOM 789 O O . LYS A 1 96 ? 8.227 -4.664 -12.102 1 94.75 96 LYS A O 1
ATOM 794 N N . ILE A 1 97 ? 6.969 -4.734 -14.039 1 96 97 ILE A N 1
ATOM 795 C CA . ILE A 1 97 ? 5.766 -4.156 -13.453 1 96 97 ILE A CA 1
ATOM 796 C C . ILE A 1 97 ? 4.594 -5.117 -13.633 1 96 97 ILE A C 1
ATOM 798 O O . ILE A 1 97 ? 4.336 -5.594 -14.742 1 96 97 ILE A O 1
ATOM 802 N N . ASP A 1 98 ? 3.998 -5.418 -12.547 1 96.12 98 ASP A N 1
ATOM 803 C CA . ASP A 1 98 ? 2.768 -6.199 -12.633 1 96.12 98 ASP A CA 1
ATOM 804 C C . ASP A 1 98 ? 1.551 -5.34 -12.297 1 96.12 98 ASP A C 1
ATOM 806 O O . ASP A 1 98 ? 1.548 -4.621 -11.289 1 96.12 98 ASP A O 1
ATOM 810 N N . MET A 1 99 ? 0.57 -5.406 -13.164 1 96.31 99 MET A N 1
ATOM 811 C CA . MET A 1 99 ? -0.74 -4.832 -12.875 1 96.31 99 MET A CA 1
ATOM 812 C C . MET A 1 99 ? -1.623 -5.832 -12.133 1 96.31 99 MET A C 1
ATOM 814 O O . MET A 1 99 ? -2.15 -6.766 -12.742 1 96.31 99 MET A O 1
ATOM 818 N N . TYR A 1 100 ? -1.822 -5.578 -10.875 1 95.38 100 TYR A N 1
ATOM 819 C CA . TYR A 1 100 ? -2.633 -6.488 -10.07 1 95.38 100 TYR A CA 1
ATOM 820 C C . TYR A 1 100 ? -4.109 -6.109 -10.141 1 95.38 100 TYR A C 1
ATOM 822 O O . TYR A 1 100 ? -4.527 -5.113 -9.539 1 95.38 100 TYR A O 1
ATOM 830 N N . ARG A 1 101 ? -4.898 -6.984 -10.703 1 93 101 ARG A N 1
ATOM 831 C CA . ARG A 1 101 ? -6.309 -6.672 -10.93 1 93 101 ARG A CA 1
ATOM 832 C C . ARG A 1 101 ? -7.211 -7.578 -10.102 1 93 101 ARG A C 1
ATOM 834 O O . ARG A 1 101 ? -8.43 -7.566 -10.266 1 93 101 ARG A O 1
ATOM 841 N N . GLY A 1 102 ? -6.551 -8.328 -9.242 1 88.94 102 GLY A N 1
ATOM 842 C CA . GLY A 1 102 ? -7.332 -9.164 -8.336 1 88.94 102 GLY A CA 1
ATOM 843 C C . GLY A 1 102 ? -7.551 -10.57 -8.859 1 88.94 102 GLY A C 1
ATOM 844 O O . GLY A 1 102 ? -7.273 -10.852 -10.031 1 88.94 102 GLY A O 1
ATOM 845 N N . LEU A 1 103 ? -8.023 -11.391 -7.926 1 85.5 103 LEU A N 1
ATOM 846 C CA . LEU A 1 103 ? -8.242 -12.805 -8.195 1 85.5 103 LEU A CA 1
ATOM 847 C C . LEU A 1 103 ? -9.273 -12.992 -9.305 1 85.5 103 LEU A C 1
ATOM 849 O O . LEU A 1 103 ? -9.109 -13.859 -10.164 1 85.5 103 LEU A O 1
ATOM 853 N N . VAL A 1 104 ? -10.352 -12.188 -9.289 1 83.81 104 VAL A N 1
ATOM 854 C CA . VAL A 1 104 ? -11.469 -12.32 -10.219 1 83.81 104 VAL A CA 1
ATOM 855 C C . VAL A 1 104 ? -10.992 -12.039 -11.641 1 83.81 104 VAL A C 1
ATOM 857 O O . VAL A 1 104 ? -11.391 -12.734 -12.586 1 83.81 104 VAL A O 1
ATOM 860 N N . ASN A 1 105 ? -10.023 -11.109 -11.773 1 87.88 105 ASN A N 1
ATOM 861 C CA . ASN A 1 105 ? -9.594 -10.695 -13.102 1 87.88 105 ASN A CA 1
ATOM 862 C C . ASN A 1 105 ? -8.352 -11.461 -13.555 1 87.88 105 ASN A C 1
ATOM 864 O O . ASN A 1 105 ? -8.258 -11.867 -14.711 1 87.88 105 ASN A O 1
ATOM 868 N N . ASP A 1 106 ? -7.379 -11.648 -12.633 1 90.44 106 ASP A N 1
ATOM 869 C CA . ASP A 1 106 ? -6.078 -12.18 -13.023 1 90.44 106 ASP A CA 1
ATOM 870 C C . ASP A 1 106 ? -5.922 -13.633 -12.562 1 90.44 106 ASP A C 1
ATOM 872 O O . ASP A 1 106 ? -5.031 -14.344 -13.031 1 90.44 106 ASP A O 1
ATOM 876 N N . GLY A 1 107 ? -6.863 -14.094 -11.656 1 88.56 107 GLY A N 1
ATOM 877 C CA . GLY A 1 107 ? -6.602 -15.359 -10.992 1 88.56 107 GLY A CA 1
ATOM 878 C C . GLY A 1 107 ? -5.594 -15.242 -9.859 1 88.56 107 GLY A C 1
ATOM 879 O O . GLY A 1 107 ? -5.309 -14.141 -9.391 1 88.56 107 GLY A O 1
ATOM 880 N N . TYR A 1 108 ? -5.16 -16.406 -9.398 1 91.69 108 TYR A N 1
ATOM 881 C CA . TYR A 1 108 ? -4.223 -16.453 -8.281 1 91.69 108 TYR A CA 1
ATOM 882 C C . TYR A 1 108 ? -2.789 -16.297 -8.766 1 91.69 108 TYR A C 1
ATOM 884 O O . TYR A 1 108 ? -2.262 -17.156 -9.469 1 91.69 108 TYR A O 1
ATOM 892 N N . LYS A 1 109 ? -2.191 -15.211 -8.406 1 94.12 109 LYS A N 1
ATOM 893 C CA . LYS A 1 109 ? -0.762 -15.016 -8.625 1 94.12 109 LYS A CA 1
ATOM 894 C C . LYS A 1 109 ? 0.052 -15.492 -7.426 1 94.12 109 LYS A C 1
ATOM 896 O O . LYS A 1 109 ? -0.084 -14.945 -6.328 1 94.12 109 LYS A O 1
ATOM 901 N N . HIS A 1 110 ? 0.798 -16.453 -7.637 1 94.62 110 HIS A N 1
ATOM 902 C CA . HIS A 1 110 ? 1.62 -16.984 -6.551 1 94.62 110 HIS A CA 1
ATOM 903 C C . HIS A 1 110 ? 2.535 -15.906 -5.984 1 94.62 110 HIS A C 1
ATOM 905 O O . HIS A 1 110 ? 3.111 -15.117 -6.734 1 94.62 110 HIS A O 1
ATOM 911 N N . PRO A 1 111 ? 2.754 -15.891 -4.652 1 93.62 111 PRO A N 1
ATOM 912 C CA . PRO A 1 111 ? 3.586 -14.875 -4.008 1 93.62 111 PRO A CA 1
ATOM 913 C C . PRO A 1 111 ? 5.023 -14.875 -4.52 1 93.62 111 PRO A C 1
ATOM 915 O O . PRO A 1 111 ? 5.664 -13.82 -4.586 1 93.62 111 PRO A O 1
ATOM 918 N N . GLU A 1 112 ? 5.512 -16.031 -4.926 1 94.44 112 GLU A N 1
ATOM 919 C CA . GLU A 1 112 ? 6.863 -16.125 -5.469 1 94.44 112 GLU A CA 1
ATOM 920 C C . GLU A 1 112 ? 6.988 -15.352 -6.781 1 94.44 112 GLU A C 1
ATOM 922 O O . GLU A 1 112 ? 8.023 -14.75 -7.059 1 94.44 112 GLU A O 1
ATOM 927 N N . TYR A 1 113 ? 5.945 -15.391 -7.578 1 95.44 113 TYR A N 1
ATOM 928 C CA . TYR A 1 113 ? 5.914 -14.602 -8.805 1 95.44 113 TYR A CA 1
ATOM 929 C C . TYR A 1 113 ? 5.895 -13.109 -8.5 1 95.44 113 TYR A C 1
ATOM 931 O O . TYR A 1 113 ? 6.68 -12.344 -9.055 1 95.44 113 TYR A O 1
ATOM 939 N N . LEU A 1 114 ? 5.023 -12.695 -7.582 1 94.38 114 LEU A N 1
ATOM 940 C CA . LEU A 1 114 ? 4.891 -11.289 -7.215 1 94.38 114 LEU A CA 1
ATOM 941 C C . LEU A 1 114 ? 6.195 -10.742 -6.648 1 94.38 114 LEU A C 1
ATOM 943 O O . LEU A 1 114 ? 6.523 -9.57 -6.848 1 94.38 114 LEU A O 1
ATOM 947 N N . ALA A 1 115 ? 6.945 -11.648 -6 1 93.19 115 ALA A N 1
ATOM 948 C CA . ALA A 1 115 ? 8.211 -11.273 -5.371 1 93.19 115 ALA A CA 1
ATOM 949 C C . ALA A 1 115 ? 9.266 -10.953 -6.422 1 93.19 115 ALA A C 1
ATOM 951 O O . ALA A 1 115 ? 10.281 -10.312 -6.121 1 93.19 115 ALA A O 1
ATOM 952 N N . THR A 1 116 ? 9.047 -11.359 -7.676 1 94.56 116 THR A N 1
ATOM 953 C CA . THR A 1 116 ? 10.008 -11.117 -8.742 1 94.56 116 THR A CA 1
ATOM 954 C C . THR A 1 116 ? 9.773 -9.75 -9.383 1 94.56 116 THR A C 1
ATOM 956 O O . THR A 1 116 ? 10.602 -9.273 -10.156 1 94.56 116 THR A O 1
ATOM 959 N N . GLN A 1 117 ? 8.641 -9.102 -9.094 1 95.19 117 GLN A N 1
ATOM 960 C CA . GLN A 1 117 ? 8.289 -7.816 -9.688 1 95.19 117 GLN A CA 1
ATOM 961 C C . GLN A 1 117 ? 8.977 -6.668 -8.953 1 95.19 117 GLN A C 1
ATOM 963 O O . GLN A 1 117 ? 9.125 -6.707 -7.73 1 95.19 117 GLN A O 1
ATOM 968 N N . ASP A 1 118 ? 9.406 -5.66 -9.695 1 94.62 118 ASP A N 1
ATOM 969 C CA . ASP A 1 118 ? 9.969 -4.453 -9.102 1 94.62 118 ASP A CA 1
ATOM 970 C C . ASP A 1 118 ? 8.875 -3.555 -8.539 1 94.62 118 ASP A C 1
ATOM 972 O O . ASP A 1 118 ? 9.07 -2.889 -7.516 1 94.62 118 ASP A O 1
ATOM 976 N N . VAL A 1 119 ? 7.746 -3.537 -9.273 1 95.88 119 VAL A N 1
ATOM 977 C CA . VAL A 1 119 ? 6.605 -2.707 -8.898 1 95.88 119 VAL A CA 1
ATOM 978 C C . VAL A 1 119 ? 5.309 -3.479 -9.125 1 95.88 119 VAL A C 1
ATOM 980 O O . VAL A 1 119 ? 5.16 -4.184 -10.125 1 95.88 119 VAL A O 1
ATOM 983 N N . VAL A 1 120 ? 4.453 -3.412 -8.195 1 96.44 120 VAL A N 1
ATOM 984 C CA . VAL A 1 120 ? 3.086 -3.9 -8.336 1 96.44 120 VAL A CA 1
ATOM 985 C C . VAL A 1 120 ? 2.105 -2.734 -8.234 1 96.44 120 VAL A C 1
ATOM 987 O O . VAL A 1 120 ? 2.148 -1.96 -7.277 1 96.44 120 VAL A O 1
ATOM 990 N N . ILE A 1 121 ? 1.283 -2.561 -9.266 1 97.06 121 ILE A N 1
ATOM 991 C CA . ILE A 1 121 ? 0.279 -1.503 -9.289 1 97.06 121 ILE A CA 1
ATOM 992 C C . ILE A 1 121 ? -1.104 -2.096 -9.031 1 97.06 121 ILE A C 1
ATOM 994 O O . ILE A 1 121 ? -1.485 -3.09 -9.656 1 97.06 121 ILE A O 1
ATOM 998 N N . CYS A 1 122 ? -1.753 -1.581 -8.102 1 95.75 122 CYS A N 1
ATOM 999 C CA . CYS A 1 122 ? -3.094 -2.031 -7.75 1 95.75 122 CYS A CA 1
ATOM 1000 C C . CYS A 1 122 ? -4.008 -0.848 -7.457 1 95.75 122 CYS A C 1
ATOM 1002 O O . CYS A 1 122 ? -3.564 0.164 -6.91 1 95.75 122 CYS A O 1
ATOM 1004 N N . SER A 1 123 ? -5.312 -0.92 -7.855 1 94.75 123 SER A N 1
ATOM 1005 C CA . SER A 1 123 ? -6.25 0.158 -7.562 1 94.75 123 SER A CA 1
ATOM 1006 C C . SER A 1 123 ? -6.809 0.035 -6.152 1 94.75 123 SER A C 1
ATOM 1008 O O . SER A 1 123 ? -6.777 -1.044 -5.555 1 94.75 123 SER A O 1
ATOM 1010 N N . PHE A 1 124 ? -7.328 1.087 -5.629 1 90.19 124 PHE A N 1
ATOM 1011 C CA . PHE A 1 124 ? -8.047 1.085 -4.355 1 90.19 124 PHE A CA 1
ATOM 1012 C C . PHE A 1 124 ? -9.242 0.142 -4.406 1 90.19 124 PHE A C 1
ATOM 1014 O O . PHE A 1 124 ? -9.5 -0.588 -3.449 1 90.19 124 PHE A O 1
ATOM 1021 N N . GLU A 1 125 ? -9.867 0.131 -5.473 1 88.38 125 GLU A N 1
ATOM 1022 C CA . GLU A 1 125 ? -11.055 -0.698 -5.648 1 88.38 125 GLU A CA 1
ATOM 1023 C C . GLU A 1 125 ? -10.711 -2.182 -5.57 1 88.38 125 GLU A C 1
ATOM 1025 O O . GLU A 1 125 ? -11.398 -2.951 -4.895 1 88.38 125 GLU A O 1
ATOM 1030 N N . THR A 1 126 ? -9.648 -2.547 -6.254 1 90.75 126 THR A N 1
ATOM 1031 C CA . THR A 1 126 ? -9.203 -3.936 -6.246 1 90.75 126 THR A CA 1
ATOM 1032 C C . THR A 1 126 ? -8.773 -4.363 -4.848 1 90.75 126 THR A C 1
ATOM 1034 O O . THR A 1 126 ? -9.125 -5.453 -4.387 1 90.75 126 THR A O 1
ATOM 1037 N N . LEU A 1 127 ? -8.047 -3.51 -4.191 1 88.38 127 LEU A N 1
ATOM 1038 C CA . LEU A 1 127 ? -7.562 -3.824 -2.854 1 88.38 127 LEU A CA 1
ATOM 1039 C C . LEU A 1 127 ? -8.727 -3.99 -1.88 1 88.38 127 LEU A C 1
ATOM 1041 O O . LEU A 1 127 ? -8.695 -4.863 -1.01 1 88.38 127 LEU A O 1
ATOM 1045 N N . ARG A 1 128 ? -9.695 -3.152 -1.978 1 83.12 128 ARG A N 1
ATOM 1046 C CA . ARG A 1 128 ? -10.883 -3.242 -1.131 1 83.12 128 ARG A CA 1
ATOM 1047 C C . ARG A 1 128 ? -11.586 -4.582 -1.314 1 83.12 128 ARG A C 1
ATOM 1049 O O . ARG A 1 128 ? -12.023 -5.195 -0.34 1 83.12 128 ARG A O 1
ATOM 1056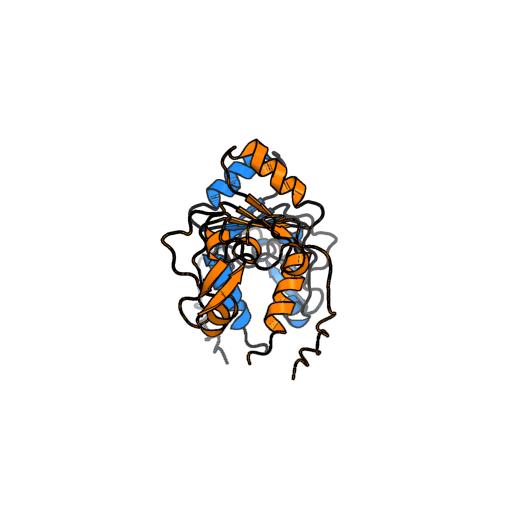 N N . GLN A 1 129 ? -11.625 -4.973 -2.49 1 82.5 129 GLN A N 1
ATOM 1057 C CA . GLN A 1 129 ? -12.273 -6.242 -2.793 1 82.5 129 GLN A CA 1
ATOM 1058 C C . GLN A 1 129 ? -11.469 -7.418 -2.248 1 82.5 129 GLN A C 1
ATOM 1060 O O . GLN A 1 129 ? -12.031 -8.406 -1.778 1 82.5 129 GLN A O 1
ATOM 1065 N N . GLU A 1 130 ? -10.172 -7.328 -2.258 1 79.56 130 GLU A N 1
ATOM 1066 C CA . GLU A 1 130 ? -9.281 -8.398 -1.816 1 79.56 130 GLU A CA 1
ATOM 1067 C C . GLU A 1 130 ? -9.305 -8.547 -0.297 1 79.56 130 GLU A C 1
ATOM 1069 O O . GLU A 1 130 ? -9.219 -9.656 0.227 1 79.56 130 GLU A O 1
ATOM 1074 N N . VAL A 1 131 ? -9.328 -7.406 0.411 1 73.12 131 VAL A N 1
ATOM 1075 C CA . VAL A 1 131 ? -9.375 -7.422 1.8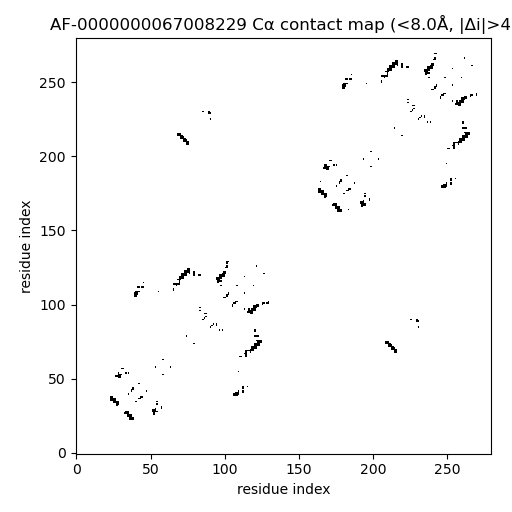69 1 73.12 131 VAL A CA 1
ATOM 1076 C C . VAL A 1 131 ? -10.68 -8.047 2.342 1 73.12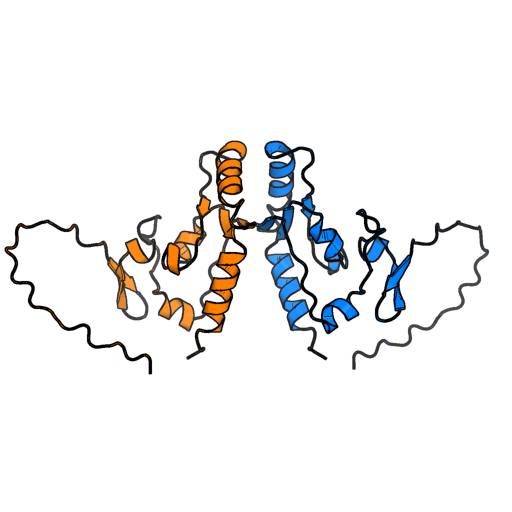 131 VAL A C 1
ATOM 1078 O O . VAL A 1 131 ? -10.695 -8.812 3.311 1 73.12 131 VAL A O 1
ATOM 1081 N N . TYR A 1 132 ? -11.641 -7.75 1.688 1 62.59 132 TYR A N 1
ATOM 1082 C CA . TYR A 1 132 ? -12.93 -8.336 2.016 1 62.59 132 TYR A CA 1
ATOM 1083 C C . TYR A 1 132 ? -12.93 -9.836 1.767 1 62.59 132 TYR A C 1
ATOM 1085 O O . TYR A 1 132 ? -13.508 -10.602 2.545 1 62.59 132 TYR A O 1
ATOM 1093 N N . PHE A 1 133 ? -12.32 -10.156 0.755 1 55.75 133 PHE A N 1
ATOM 1094 C CA . PHE A 1 133 ? -12.258 -11.578 0.421 1 55.75 133 PHE A CA 1
ATOM 1095 C C . PHE A 1 133 ? -11.414 -12.336 1.44 1 55.75 133 PHE A C 1
ATOM 1097 O O . PHE A 1 133 ? -11.742 -13.461 1.809 1 55.75 133 PHE A O 1
ATOM 1104 N N . VAL A 1 134 ? -10.367 -11.773 1.796 1 57.25 134 VAL A N 1
ATOM 1105 C CA . VAL A 1 134 ? -9.5 -12.43 2.771 1 57.25 134 VAL A CA 1
ATOM 1106 C C . VAL A 1 134 ? -10.211 -12.516 4.117 1 57.25 134 VAL A C 1
ATOM 1108 O O . VAL A 1 134 ? -10.109 -13.523 4.82 1 57.25 134 VAL A O 1
ATOM 1111 N N . GLU A 1 135 ? -10.781 -11.43 4.488 1 49.38 135 GLU A N 1
ATOM 1112 C CA . GLU A 1 135 ? -11.516 -11.453 5.75 1 49.38 135 GLU A CA 1
ATOM 1113 C C . GLU A 1 135 ? -12.688 -12.43 5.688 1 49.38 135 GLU A C 1
ATOM 1115 O O . GLU A 1 135 ? -13.047 -13.039 6.699 1 49.38 135 GLU A O 1
ATOM 1120 N N . ALA A 1 136 ? -13.367 -12.539 4.711 1 40.56 136 ALA A N 1
ATOM 1121 C CA . ALA A 1 136 ? -14.508 -13.445 4.543 1 40.56 136 ALA A CA 1
ATOM 1122 C C . ALA A 1 136 ? -14.055 -14.906 4.551 1 40.56 136 ALA A C 1
ATOM 1124 O O . ALA A 1 136 ? -14.875 -15.812 4.625 1 40.56 136 ALA A O 1
ATOM 1125 N N . ARG A 1 137 ? -12.898 -15.141 4.148 1 40.31 137 ARG A N 1
ATOM 1126 C CA . ARG A 1 137 ? -12.531 -16.547 4.262 1 40.31 137 ARG A CA 1
ATOM 1127 C C . ARG A 1 137 ? -12.422 -16.969 5.723 1 40.31 137 ARG A C 1
ATOM 1129 O O . ARG A 1 137 ? -11.57 -16.453 6.457 1 40.31 137 ARG A O 1
ATOM 1136 N N . PRO A 1 138 ? -13.484 -17.453 6.336 1 31.31 138 PRO A N 1
ATOM 1137 C CA . PRO A 1 138 ? -13.492 -18.031 7.684 1 31.31 138 PRO A CA 1
ATOM 1138 C C . PRO A 1 138 ? -12.258 -18.875 7.965 1 31.31 138 PRO A C 1
ATOM 1140 O O . PRO A 1 138 ? -11.734 -19.547 7.062 1 31.31 138 PRO A O 1
ATOM 1143 N N . ARG A 1 139 ? -11.141 -18.203 8.781 1 31 139 ARG A N 1
ATOM 1144 C CA . ARG A 1 139 ? -10.266 -19.219 9.336 1 31 139 ARG A CA 1
ATOM 1145 C C . ARG A 1 139 ? -11.031 -20.516 9.617 1 31 139 ARG A C 1
ATOM 1147 O O . ARG A 1 139 ? -12 -20.516 10.383 1 31 139 ARG A O 1
ATOM 1154 N N . LEU A 1 140 ? -11.203 -21.297 8.641 1 25.58 140 LEU A N 1
ATOM 1155 C CA . LEU A 1 140 ? -11.594 -22.641 9.062 1 25.58 140 LEU A CA 1
ATOM 1156 C C . LEU A 1 140 ? -10.594 -23.219 10.07 1 25.58 140 LEU A C 1
ATOM 1158 O O . LEU A 1 140 ? -9.383 -23.109 9.875 1 25.58 140 LEU A O 1
ATOM 1162 N N . MET B 1 1 ? -6.121 3.35 32.594 1 22.11 1 MET B N 1
ATOM 1163 C CA . MET B 1 1 ? -6.035 4.625 33.281 1 22.11 1 MET B CA 1
ATOM 1164 C C . MET B 1 1 ? -4.688 5.293 33.062 1 22.11 1 MET B C 1
ATOM 1166 O O . MET B 1 1 ? -3.648 4.773 33.469 1 22.11 1 MET B O 1
ATOM 1170 N N . PHE B 1 2 ? -4.516 5.75 31.719 1 25.47 2 PHE B N 1
ATOM 1171 C CA . PHE B 1 2 ? -3.281 6.383 31.281 1 25.47 2 PHE B CA 1
ATOM 1172 C C . PHE B 1 2 ? -2.936 7.578 32.156 1 25.47 2 PHE B C 1
ATOM 1174 O O . PHE B 1 2 ? -3.74 8.5 32.312 1 25.47 2 PHE B O 1
ATOM 1181 N N . CYS B 1 3 ? -2.264 7.305 33.281 1 23.16 3 CYS B N 1
ATOM 1182 C CA . CYS B 1 3 ? -1.832 8.266 34.281 1 23.16 3 CYS B CA 1
ATOM 1183 C C . CYS B 1 3 ? -1.063 9.414 33.656 1 23.16 3 CYS B C 1
ATOM 1185 O O . CYS B 1 3 ? -0.027 9.203 33.031 1 23.16 3 CYS B O 1
ATOM 1187 N N . TYR B 1 4 ? -1.792 10.414 33.062 1 23.05 4 TYR B N 1
ATOM 1188 C CA . TYR B 1 4 ? -1.328 11.758 32.75 1 23.05 4 TYR B CA 1
ATOM 1189 C C . TYR B 1 4 ? -0.55 12.367 33.906 1 23.05 4 TYR B C 1
ATOM 1191 O O . TYR B 1 4 ? -1.113 12.625 34.969 1 23.05 4 TYR B O 1
ATOM 1199 N N . ASP B 1 5 ? 0.62 11.766 34.125 1 24.31 5 ASP B N 1
ATOM 1200 C CA . ASP B 1 5 ? 1.508 12.266 35.188 1 24.31 5 ASP B CA 1
ATOM 1201 C C . ASP B 1 5 ? 1.594 13.797 35.156 1 24.31 5 ASP B C 1
ATOM 1203 O O . ASP B 1 5 ? 1.356 14.406 34.094 1 24.31 5 ASP B O 1
ATOM 1207 N N . ASN B 1 6 ? 1.639 14.453 36.344 1 27.27 6 ASN B N 1
ATOM 1208 C CA . ASN B 1 6 ? 1.646 15.75 37 1 27.27 6 ASN B CA 1
ATOM 1209 C C . ASN B 1 6 ? 2.855 16.578 36.594 1 27.27 6 ASN B C 1
ATOM 1211 O O . ASN B 1 6 ? 3.969 16.344 37.062 1 27.27 6 ASN B O 1
ATOM 1215 N N . LEU B 1 7 ? 3.043 16.859 35.25 1 24.83 7 LEU B N 1
ATOM 1216 C CA . LEU B 1 7 ? 4.148 17.75 34.906 1 24.83 7 LEU B CA 1
ATOM 1217 C C . LEU B 1 7 ? 4.086 19.016 35.75 1 24.83 7 LEU B C 1
ATOM 1219 O O . LEU B 1 7 ? 3.076 19.719 35.75 1 24.83 7 LEU B O 1
ATOM 1223 N N . GLU B 1 8 ? 4.824 19 36.844 1 27.14 8 GLU B N 1
ATOM 1224 C CA . GLU B 1 8 ? 5.102 20.078 37.781 1 27.14 8 GLU B CA 1
ATOM 1225 C C . GLU B 1 8 ? 5.445 21.375 37.062 1 27.14 8 GLU B C 1
ATOM 1227 O O . GLU B 1 8 ? 6.086 21.359 36 1 27.14 8 GLU B O 1
ATOM 1232 N N . LEU B 1 9 ? 4.672 22.422 37.344 1 26.84 9 LEU B N 1
ATOM 1233 C CA . LEU B 1 9 ? 4.637 23.844 37.031 1 26.84 9 LEU B CA 1
ATOM 1234 C C . LEU B 1 9 ? 5.934 24.531 37.438 1 26.84 9 LEU B C 1
ATOM 1236 O O . LEU B 1 9 ? 6.16 24.781 38.625 1 26.84 9 LEU B O 1
ATOM 1240 N N . MET B 1 10 ? 7.137 24.031 36.969 1 27.67 10 MET B N 1
ATOM 1241 C CA . MET B 1 10 ? 8.273 24.828 37.438 1 27.67 10 MET B CA 1
ATOM 1242 C C . MET B 1 10 ? 8.094 26.297 37.094 1 27.67 10 MET B C 1
ATOM 1244 O O . MET B 1 10 ? 7.496 26.625 36.062 1 27.67 10 MET B O 1
ATOM 1248 N N . ASN B 1 11 ? 8.383 27.219 38.062 1 28.17 11 ASN B N 1
ATOM 1249 C CA . ASN B 1 11 ? 8.281 28.672 38.281 1 28.17 11 ASN B CA 1
ATOM 1250 C C . ASN B 1 11 ? 9.195 29.438 37.344 1 28.17 11 ASN B C 1
ATOM 1252 O O . ASN B 1 11 ? 10.414 29.422 37.5 1 28.17 11 ASN B O 1
ATOM 1256 N N . PRO B 1 12 ? 9.094 29.5 35.969 1 28.02 12 PRO B N 1
ATOM 1257 C CA . PRO B 1 12 ? 10.125 30.266 35.281 1 28.02 12 PRO B CA 1
ATOM 1258 C C . PRO B 1 12 ? 10.031 31.766 35.562 1 28.02 12 PRO B C 1
ATOM 1260 O O . PRO B 1 12 ? 8.984 32.375 35.344 1 28.02 12 PRO B O 1
ATOM 1263 N N . LYS B 1 13 ? 10.656 32.406 36.438 1 33.38 13 LYS B N 1
ATOM 1264 C CA . LYS B 1 13 ? 10.695 33.875 36.688 1 33.38 13 LYS B CA 1
ATOM 1265 C C . LYS B 1 13 ? 11.258 34.594 35.469 1 33.38 13 LYS B C 1
ATOM 1267 O O . LYS B 1 13 ? 11.445 35.812 35.5 1 33.38 13 LYS B O 1
ATOM 1272 N N . ARG B 1 14 ? 11.906 34 34.375 1 37.69 14 ARG B N 1
ATOM 1273 C CA . ARG B 1 14 ? 12.859 34.875 33.719 1 37.69 14 ARG B CA 1
ATOM 1274 C C . ARG B 1 14 ? 12.164 36.094 33.094 1 37.69 14 ARG B C 1
ATOM 1276 O O . ARG B 1 14 ? 10.969 36.031 32.781 1 37.69 14 ARG B O 1
ATOM 1283 N N . SER B 1 15 ? 12.82 37.281 32.938 1 37.31 15 SER B N 1
ATOM 1284 C CA . SER B 1 15 ? 12.586 38.625 32.406 1 37.31 15 SER B CA 1
ATOM 1285 C C . SER B 1 15 ? 12.07 38.594 30.969 1 37.31 15 SER B C 1
ATOM 1287 O O . SER B 1 15 ? 12.547 37.781 30.156 1 37.31 15 SER B O 1
ATOM 1289 N N . LYS B 1 16 ? 10.859 39.188 30.547 1 39.44 16 LYS B N 1
ATOM 1290 C CA . LYS B 1 16 ? 9.914 39.188 29.438 1 39.44 16 LYS B CA 1
ATOM 1291 C C . LYS B 1 16 ? 10.508 39.875 28.203 1 39.44 16 LYS B C 1
ATOM 1293 O O . LYS B 1 16 ? 10.438 41.094 28.078 1 39.44 16 LYS B O 1
ATOM 1298 N N . GLY B 1 17 ? 11.773 39.969 27.859 1 38.69 17 GLY B N 1
ATOM 1299 C CA . GLY B 1 17 ? 11.859 40.438 26.484 1 38.69 17 GLY B CA 1
ATOM 1300 C C . GLY B 1 17 ? 10.797 39.844 25.578 1 38.69 17 GLY B C 1
ATOM 1301 O O . GLY B 1 17 ? 10.383 38.688 25.781 1 38.69 17 GLY B O 1
ATOM 1302 N N . THR B 1 18 ? 9.836 40.719 24.984 1 37.97 18 THR B N 1
ATOM 1303 C CA . THR B 1 18 ? 8.711 40.344 24.125 1 37.97 18 THR B CA 1
ATOM 1304 C C . THR B 1 18 ? 9.18 39.438 22.984 1 37.97 18 THR B C 1
ATOM 1306 O O . THR B 1 18 ? 9.797 39.906 22.031 1 37.97 18 THR B O 1
ATOM 1309 N N . ASN B 1 19 ? 10.039 38.5 23.047 1 42.53 19 ASN B N 1
ATOM 1310 C CA . ASN B 1 19 ? 10.031 37.531 21.984 1 42.53 19 ASN B CA 1
ATOM 1311 C C . ASN B 1 19 ? 8.609 37.219 21.5 1 42.53 19 ASN B C 1
ATOM 1313 O O . ASN B 1 19 ? 7.805 36.656 22.234 1 42.53 19 ASN B O 1
ATOM 1317 N N . SER B 1 20 ? 7.93 38.219 20.828 1 41.44 20 SER B N 1
ATOM 1318 C CA . SER B 1 20 ? 6.711 37.906 20.094 1 41.44 20 SER B CA 1
ATOM 1319 C C . SER B 1 20 ? 6.73 36.438 19.609 1 41.44 20 SER B C 1
ATOM 1321 O O . SER B 1 20 ? 7.438 36.125 18.656 1 41.44 20 SER B O 1
ATOM 1323 N N . VAL B 1 21 ? 7.023 35.531 20.297 1 49.59 21 VAL B N 1
ATOM 1324 C CA . VAL B 1 21 ? 6.715 34.188 19.906 1 49.59 21 VAL B CA 1
ATOM 1325 C C . VAL B 1 21 ? 5.434 34.156 19.078 1 49.59 21 VAL B C 1
ATOM 1327 O O . VAL B 1 21 ? 4.367 34.531 19.562 1 49.59 21 VAL B O 1
ATOM 1330 N N . LEU B 1 22 ? 5.512 34.594 17.859 1 54.25 22 LEU B N 1
ATOM 1331 C CA . LEU B 1 22 ? 4.395 34.406 16.938 1 54.25 22 LEU B CA 1
ATOM 1332 C C . LEU B 1 22 ? 3.537 33.219 17.375 1 54.25 22 LEU B C 1
ATOM 1334 O O . LEU B 1 22 ? 4.059 32.125 17.625 1 54.25 22 LEU B O 1
ATOM 1338 N N . LYS B 1 23 ? 2.629 33.469 18.312 1 59.28 23 LYS B N 1
ATOM 1339 C CA . LYS B 1 23 ? 1.666 32.5 18.812 1 59.28 23 LYS B CA 1
ATOM 1340 C C . LYS B 1 23 ? 1.352 31.453 17.75 1 59.28 23 LYS B C 1
ATOM 1342 O O . LYS B 1 23 ? 1.137 31.781 16.578 1 59.28 23 LYS B O 1
ATOM 1347 N N . PRO B 1 24 ? 1.721 30.25 18 1 68.12 24 PRO B N 1
ATOM 1348 C CA . PRO B 1 24 ? 1.335 29.219 17.016 1 68.12 24 PRO B CA 1
ATOM 1349 C C . PRO B 1 24 ? -0.126 29.344 16.594 1 68.12 24 PRO B C 1
ATOM 1351 O O . PRO B 1 24 ? -0.985 29.688 17.406 1 68.12 24 PRO B O 1
ATOM 1354 N N . LEU B 1 25 ? -0.341 29.516 15.297 1 88.81 25 LEU B N 1
ATOM 1355 C CA . LEU B 1 25 ? -1.698 29.547 14.758 1 88.81 25 LEU B CA 1
ATOM 1356 C C . LEU B 1 25 ? -2.49 28.328 15.242 1 88.81 25 LEU B C 1
ATOM 1358 O O . LEU B 1 25 ? -1.978 27.203 15.242 1 88.81 25 LEU B O 1
ATOM 1362 N N . THR B 1 26 ? -3.57 28.609 16.031 1 95.75 26 THR B N 1
ATOM 1363 C CA . THR B 1 26 ? -4.422 27.547 16.562 1 95.75 26 THR B CA 1
ATOM 1364 C C . THR B 1 26 ? -5.66 27.359 15.688 1 95.75 26 THR B C 1
ATOM 1366 O O . THR B 1 26 ? -5.938 28.188 14.812 1 95.75 26 THR B O 1
ATOM 1369 N N . ILE B 1 27 ? -6.301 26.203 15.859 1 96.5 27 ILE B N 1
ATOM 1370 C CA . ILE B 1 27 ? -7.566 25.875 15.219 1 96.5 27 ILE B CA 1
ATOM 1371 C C . ILE B 1 27 ? -8.461 25.109 16.188 1 96.5 27 ILE B C 1
ATOM 1373 O O . ILE B 1 27 ? -7.969 24.406 17.078 1 96.5 27 ILE B O 1
ATOM 1377 N N . ILE B 1 28 ? -9.742 25.375 16.078 1 97.56 28 ILE B N 1
ATOM 1378 C CA . ILE B 1 28 ? -10.688 24.812 17.031 1 97.56 28 ILE B CA 1
ATOM 1379 C C . ILE B 1 28 ? -11.531 23.734 16.344 1 97.56 28 ILE B C 1
ATOM 1381 O O . ILE B 1 28 ? -12.07 23.953 15.258 1 97.56 28 ILE B O 1
ATOM 1385 N N . CYS B 1 29 ? -11.641 22.609 17 1 98.19 29 CYS B N 1
ATOM 1386 C CA . CYS B 1 29 ? -12.516 21.547 16.516 1 98.19 29 CYS B CA 1
ATOM 1387 C C . CYS B 1 29 ? -13.977 22 16.531 1 98.19 29 CYS B C 1
ATOM 1389 O O . CYS B 1 29 ? -14.453 22.531 17.531 1 98.19 29 CYS B O 1
ATOM 1391 N N . THR B 1 30 ? -14.719 21.656 15.484 1 97.56 30 THR B N 1
ATOM 1392 C CA . THR B 1 30 ? -16.109 22.094 15.344 1 97.56 30 THR B CA 1
ATOM 1393 C C . THR B 1 30 ? -17.047 21.203 16.156 1 97.56 30 THR B C 1
ATOM 1395 O O . THR B 1 30 ? -18.188 21.578 16.438 1 97.56 30 THR B O 1
ATOM 1398 N N . THR B 1 31 ? -16.562 20.078 16.562 1 96.5 31 THR B N 1
ATOM 1399 C CA . THR B 1 31 ? -17.406 19.125 17.266 1 96.5 31 THR B CA 1
ATOM 1400 C C . THR B 1 31 ? -17.188 19.234 18.781 1 96.5 31 THR B C 1
ATOM 1402 O O . THR B 1 31 ? -18.141 19.391 19.547 1 96.5 31 THR B O 1
ATOM 1405 N N . CYS B 1 32 ? -15.984 19.234 19.344 1 97.5 32 CYS B N 1
ATOM 1406 C CA . CYS B 1 32 ? -15.727 19.125 20.781 1 97.5 32 CYS B CA 1
ATOM 1407 C C . CYS B 1 32 ? -15.062 20.391 21.297 1 97.5 32 CYS B C 1
ATOM 1409 O O . CYS B 1 32 ? -14.75 20.484 22.484 1 97.5 32 CYS B O 1
ATOM 1411 N N . SER B 1 33 ? -14.633 21.266 20.422 1 97.69 33 SER B N 1
ATOM 1412 C CA . SER B 1 33 ? -14.07 22.562 20.781 1 97.69 33 SER B CA 1
ATOM 1413 C C . SER B 1 33 ? -12.633 22.438 21.25 1 97.69 33 SER B C 1
ATOM 1415 O O . SER B 1 33 ? -12.055 23.406 21.766 1 97.69 33 SER B O 1
ATOM 1417 N N . THR B 1 34 ? -12.07 21.281 21.016 1 96.88 34 THR B N 1
ATOM 1418 C CA . THR B 1 34 ? -10.656 21.125 21.328 1 96.88 34 THR B CA 1
ATOM 1419 C C . THR B 1 34 ? -9.797 22.062 20.5 1 96.88 34 THR B C 1
ATOM 1421 O O . THR B 1 34 ? -10.039 22.219 19.297 1 96.88 34 THR B O 1
ATOM 1424 N N . ILE B 1 35 ? -8.797 22.641 21.172 1 96.56 35 ILE B N 1
ATOM 1425 C CA . ILE B 1 35 ? -7.883 23.562 20.484 1 96.56 35 ILE B CA 1
ATOM 1426 C C . ILE B 1 35 ? -6.609 22.812 20.078 1 96.56 35 ILE B C 1
ATOM 1428 O O . ILE B 1 35 ? -5.984 22.156 20.906 1 96.56 35 ILE B O 1
ATOM 1432 N N . CYS B 1 36 ? -6.27 22.938 18.844 1 95.69 36 CYS B N 1
ATOM 1433 C CA . CYS B 1 36 ? -5.059 22.297 18.344 1 95.69 36 CYS B CA 1
ATOM 1434 C C . CYS B 1 36 ? -4.133 23.328 17.703 1 95.69 36 CYS B C 1
ATOM 1436 O O . CYS B 1 36 ? -4.59 24.359 17.188 1 95.69 36 CYS B O 1
ATOM 1438 N N . SER B 1 37 ? -2.859 23.047 17.828 1 95.12 37 SER B N 1
ATOM 1439 C CA . SER B 1 37 ? -1.905 23.797 17.016 1 95.12 37 SER B CA 1
ATOM 1440 C C . SER B 1 37 ? -2.051 23.453 15.539 1 95.12 37 SER B C 1
ATOM 1442 O O . SER B 1 37 ? -2.102 22.281 15.164 1 95.12 37 SER B O 1
ATOM 1444 N N . GLN B 1 38 ? -2.143 24.5 14.656 1 95.69 38 GLN B N 1
ATOM 1445 C CA . GLN B 1 38 ? -2.271 24.25 13.227 1 95.69 38 GLN B CA 1
ATOM 1446 C C . GLN B 1 38 ? -1.05 23.516 12.688 1 95.69 38 GLN B C 1
ATOM 1448 O O . GLN B 1 38 ? -1.177 22.625 11.844 1 95.69 38 GLN B O 1
ATOM 1453 N N . GLU B 1 39 ? 0.097 23.906 13.156 1 94.19 39 GLU B N 1
ATOM 1454 C CA . GLU B 1 39 ? 1.353 23.312 12.695 1 94.19 39 GLU B CA 1
ATOM 1455 C C . GLU B 1 39 ? 1.42 21.828 13.031 1 94.19 39 GLU B C 1
ATOM 1457 O O . GLU B 1 39 ? 1.847 21.016 12.211 1 94.19 39 GLU B O 1
ATOM 1462 N N . ARG B 1 40 ? 0.879 21.453 14.141 1 93.25 40 ARG B N 1
ATOM 1463 C CA . ARG B 1 40 ? 0.993 20.078 14.625 1 93.25 40 ARG B CA 1
ATOM 1464 C C . ARG B 1 40 ? 0.029 19.156 13.883 1 93.25 40 ARG B C 1
ATOM 1466 O O . ARG B 1 40 ? 0.19 17.938 13.898 1 93.25 40 ARG B O 1
ATOM 1473 N N . VAL B 1 41 ? -0.932 19.719 13.25 1 95.12 41 VAL B N 1
ATOM 1474 C CA . VAL B 1 41 ? -1.886 18.891 12.508 1 95.12 41 VAL B CA 1
ATOM 1475 C C . VAL B 1 41 ? -1.803 19.219 11.023 1 95.12 41 VAL B C 1
ATOM 1477 O O . VAL B 1 41 ? -2.707 18.875 10.258 1 95.12 41 VAL B O 1
ATOM 1480 N N . TYR B 1 42 ? -0.804 19.953 10.617 1 96 42 TYR B N 1
ATOM 1481 C CA . TYR B 1 42 ? -0.516 20.297 9.227 1 96 42 TYR B CA 1
ATOM 1482 C C . TYR B 1 42 ? -1.665 21.078 8.609 1 96 42 TYR B C 1
ATOM 1484 O O . TYR B 1 42 ? -1.963 20.922 7.422 1 96 42 TYR B O 1
ATOM 1492 N N . TRP B 1 43 ? -2.352 21.844 9.414 1 96 43 TRP B N 1
ATOM 1493 C CA . TRP B 1 43 ? -3.523 22.594 8.969 1 96 43 TRP B CA 1
ATOM 1494 C C . TRP B 1 43 ? -3.111 23.891 8.273 1 96 43 TRP B C 1
ATOM 1496 O O . TRP B 1 43 ? -3.91 24.5 7.559 1 96 43 TRP B O 1
ATOM 1506 N N . ASP B 1 44 ? -1.869 24.281 8.477 1 95.81 44 ASP B N 1
ATOM 1507 C CA . ASP B 1 44 ? -1.349 25.5 7.895 1 95.81 44 ASP B CA 1
ATOM 1508 C C . ASP B 1 44 ? -0.592 25.219 6.602 1 95.81 44 ASP B C 1
ATOM 1510 O O . ASP B 1 44 ? 0.085 26.109 6.066 1 95.81 44 ASP B O 1
ATOM 1514 N N . ARG B 1 45 ? -0.705 23.969 6.035 1 95.31 45 ARG B N 1
ATOM 1515 C CA . ARG B 1 45 ? 0.123 23.562 4.906 1 95.31 45 ARG B CA 1
ATOM 1516 C C . ARG B 1 45 ? -0.706 23.453 3.631 1 95.31 45 ARG B C 1
ATOM 1518 O O . ARG B 1 45 ? -0.201 23.016 2.59 1 95.31 45 ARG B O 1
ATOM 1525 N N . PHE B 1 46 ? -1.934 23.781 3.74 1 95.44 46 PHE B N 1
ATOM 1526 C CA . PHE B 1 46 ? -2.834 23.75 2.594 1 95.44 46 PHE B CA 1
ATOM 1527 C C . PHE B 1 46 ? -3.943 24.781 2.75 1 95.44 46 PHE B C 1
ATOM 1529 O O . PHE B 1 46 ? -3.998 25.5 3.752 1 95.44 46 PHE B O 1
ATOM 1536 N N . ARG B 1 47 ? -4.82 24.984 1.692 1 95.56 47 ARG B N 1
ATOM 1537 C CA . ARG B 1 47 ? -5.93 25.938 1.754 1 95.56 47 ARG B CA 1
ATOM 1538 C C . ARG B 1 47 ? -7.082 25.375 2.58 1 95.56 47 ARG B C 1
ATOM 1540 O O . ARG B 1 47 ? -8.008 24.766 2.033 1 95.56 47 ARG B O 1
ATOM 1547 N N . SER B 1 48 ? -6.992 25.609 3.848 1 96 48 SER B N 1
ATOM 1548 C CA . SER B 1 48 ? -7.926 25 4.781 1 96 48 SER B CA 1
ATOM 1549 C C . SER B 1 48 ? -8.984 25.984 5.246 1 96 48 SER B C 1
ATOM 1551 O O . SER B 1 48 ? -9.859 25.641 6.043 1 96 48 SER B O 1
ATOM 1553 N N . HIS B 1 49 ? -9.094 27.219 4.832 1 93.06 49 HIS B N 1
ATOM 1554 C CA . HIS B 1 49 ? -9.891 28.297 5.387 1 93.06 49 HIS B CA 1
ATOM 1555 C C . HIS B 1 49 ? -11.383 27.969 5.344 1 93.06 49 HIS B C 1
ATOM 1557 O O . HIS B 1 49 ? -12.141 28.375 6.23 1 93.06 49 HIS B O 1
ATOM 1563 N N . ASP B 1 50 ? -11.789 27.25 4.32 1 94.81 50 ASP B N 1
ATOM 1564 C CA . ASP B 1 50 ? -13.211 26.984 4.152 1 94.81 50 ASP B CA 1
ATOM 1565 C C . ASP B 1 50 ? -13.562 25.562 4.594 1 94.81 50 ASP B C 1
ATOM 1567 O O . ASP B 1 50 ? -14.656 25.078 4.312 1 94.81 50 ASP B O 1
ATOM 1571 N N . ILE B 1 51 ? -12.688 24.922 5.316 1 96.31 51 ILE B N 1
ATOM 1572 C CA . ILE B 1 51 ? -12.914 23.531 5.707 1 96.31 51 ILE B CA 1
ATOM 1573 C C . ILE B 1 51 ? -13.102 23.453 7.219 1 96.31 51 ILE B C 1
ATOM 1575 O O . ILE B 1 51 ? -12.289 23.969 7.984 1 96.31 51 ILE B O 1
ATOM 1579 N N . PRO B 1 52 ? -14.219 22.906 7.613 1 96.88 52 PRO B N 1
ATOM 1580 C CA . PRO B 1 52 ? -14.383 22.688 9.055 1 96.88 52 PRO B CA 1
ATOM 1581 C C . PRO B 1 52 ? -13.359 21.719 9.625 1 96.88 52 PRO B C 1
ATOM 1583 O O . PRO B 1 52 ? -13.094 20.672 9.023 1 96.88 52 PRO B O 1
ATOM 1586 N N . PHE B 1 53 ? -12.812 22.094 10.766 1 97.38 53 PHE B N 1
ATOM 1587 C CA . PHE B 1 53 ? -11.766 21.281 11.367 1 97.38 53 PHE B CA 1
ATOM 1588 C C . PHE B 1 53 ? -12.352 20.266 12.336 1 97.38 53 PHE B C 1
ATOM 1590 O O . PHE B 1 53 ? -13.195 20.609 13.172 1 97.38 53 PHE B O 1
ATOM 1597 N N . LEU B 1 54 ? -11.875 19.016 12.227 1 97.31 54 LEU B N 1
ATOM 1598 C CA . LEU B 1 54 ? -12.148 17.953 13.188 1 97.31 54 LEU B CA 1
ATOM 1599 C C . LEU B 1 54 ? -10.852 17.453 13.828 1 97.31 54 LEU B C 1
ATOM 1601 O O . LEU B 1 54 ? -9.875 17.188 13.133 1 97.31 54 LEU B O 1
ATOM 1605 N N . CYS B 1 55 ? -10.883 17.422 15.156 1 96.19 55 CYS B N 1
ATOM 1606 C CA . CYS B 1 55 ? -9.68 16.969 15.852 1 96.19 55 CYS B CA 1
ATOM 1607 C C . CYS B 1 55 ? -9.508 15.461 15.711 1 96.19 55 CYS B C 1
ATOM 1609 O O . CYS B 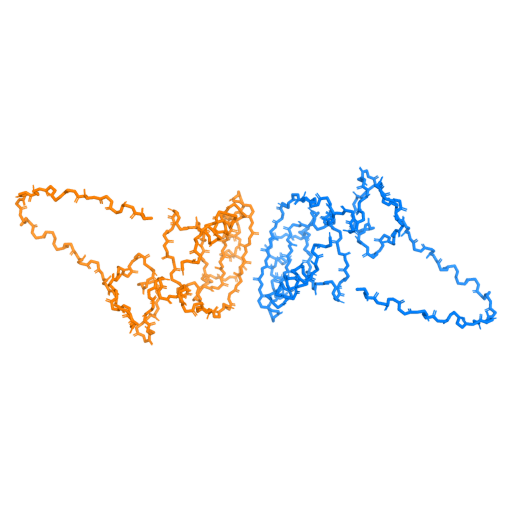1 55 ? -10.445 14.75 15.352 1 96.19 55 CYS B O 1
ATOM 1611 N N . PRO B 1 56 ? -8.273 14.93 15.961 1 92 56 PRO B N 1
ATOM 1612 C CA . PRO B 1 56 ? -7.973 13.516 15.773 1 92 56 PRO B CA 1
ATOM 1613 C C . PRO B 1 56 ? -8.914 12.602 16.562 1 92 56 PRO B C 1
ATOM 1615 O O . PRO B 1 56 ? -9.328 11.555 16.047 1 92 56 PRO B O 1
ATOM 1618 N N . GLU B 1 57 ? -9.305 12.977 17.719 1 91.62 57 GLU B N 1
ATOM 1619 C CA . GLU B 1 57 ? -10.195 12.156 18.547 1 91.62 57 GLU B CA 1
ATOM 1620 C C . GLU B 1 57 ? -11.594 12.086 17.938 1 91.62 57 GLU B C 1
ATOM 1622 O O . GLU B 1 57 ? -12.211 11.023 17.906 1 91.62 57 GLU B O 1
ATOM 1627 N N . CYS B 1 58 ? -12.016 13.242 17.547 1 94.75 58 CYS B N 1
ATOM 1628 C CA . CYS B 1 58 ? -13.352 13.289 16.953 1 94.75 58 CYS B CA 1
ATOM 1629 C C . CYS B 1 58 ? -13.398 12.531 15.633 1 94.75 58 CYS B C 1
ATOM 1631 O O . CYS B 1 58 ? -14.414 11.922 15.297 1 94.75 58 CYS B O 1
ATOM 1633 N N . ILE B 1 59 ? -12.305 12.516 14.812 1 92.69 59 ILE B N 1
ATOM 1634 C CA . ILE B 1 59 ? -12.227 11.75 13.578 1 92.69 59 ILE B CA 1
ATOM 1635 C C . ILE B 1 59 ? -12.312 10.258 13.891 1 92.69 59 ILE B C 1
ATOM 1637 O O . ILE B 1 59 ? -13.062 9.523 13.242 1 92.69 59 ILE B O 1
ATOM 1641 N N . HIS B 1 60 ? -11.586 9.852 14.852 1 87.62 60 HIS B N 1
ATOM 1642 C CA . HIS B 1 60 ? -11.555 8.453 15.258 1 87.62 60 HIS B CA 1
ATOM 1643 C C . HIS B 1 60 ? -12.914 7.996 15.773 1 87.62 60 HIS B C 1
ATOM 1645 O O . HIS B 1 60 ? -13.406 6.938 15.375 1 87.62 60 HIS B O 1
ATOM 1651 N N . ASP B 1 61 ? -13.516 8.828 16.641 1 89.75 61 ASP B N 1
ATOM 1652 C CA . ASP B 1 61 ? -14.789 8.484 17.266 1 89.75 61 ASP B CA 1
ATOM 1653 C C . ASP B 1 61 ? -15.898 8.359 16.219 1 89.75 61 ASP B C 1
ATOM 1655 O O . ASP B 1 61 ? -16.781 7.504 16.359 1 89.75 61 ASP B O 1
ATOM 1659 N N . LYS B 1 62 ? -15.836 9.148 15.258 1 91.19 62 LYS B N 1
ATOM 1660 C CA . LYS B 1 62 ? -16.875 9.164 14.234 1 91.19 62 LYS B CA 1
ATOM 1661 C C . LYS B 1 62 ? -16.562 8.203 13.102 1 91.19 62 LYS B C 1
ATOM 1663 O O . LYS B 1 62 ? -17.344 8.031 12.172 1 91.19 62 LYS B O 1
ATOM 1668 N N . ASP B 1 63 ? -15.422 7.602 13.148 1 85.94 63 ASP B N 1
ATOM 1669 C CA . ASP B 1 63 ? -14.961 6.723 12.078 1 85.94 63 ASP B CA 1
ATOM 1670 C C . ASP B 1 63 ? -15.055 7.414 10.719 1 85.94 63 ASP B C 1
ATOM 1672 O O . ASP B 1 63 ? -15.617 6.863 9.773 1 85.94 63 ASP B O 1
ATOM 1676 N N . LYS B 1 64 ? -14.664 8.633 10.75 1 84.69 64 LYS B N 1
ATOM 1677 C CA . LYS B 1 64 ? -14.758 9.43 9.531 1 84.69 64 LYS B CA 1
ATOM 1678 C C . LYS B 1 64 ? -13.742 8.961 8.484 1 84.69 64 LYS B C 1
ATOM 1680 O O . LYS B 1 64 ? -12.57 8.758 8.805 1 84.69 64 LYS B O 1
ATOM 1685 N N . LEU B 1 65 ? -14.25 8.734 7.289 1 82.56 65 LEU B N 1
ATOM 1686 C CA . LEU B 1 65 ? -13.406 8.352 6.164 1 82.56 65 LEU B CA 1
ATOM 1687 C C . LEU B 1 65 ? -13.227 9.516 5.195 1 82.56 65 LEU B C 1
ATOM 1689 O O . LEU B 1 65 ? -14.172 10.273 4.945 1 82.56 65 LEU B O 1
ATOM 1693 N N . TYR B 1 66 ? -12.078 9.734 4.781 1 84.5 66 TYR B N 1
ATOM 1694 C CA . TYR B 1 66 ? -11.758 10.797 3.828 1 84.5 66 TYR B CA 1
ATOM 1695 C C . TYR B 1 66 ? -11.422 10.211 2.461 1 84.5 66 TYR B C 1
ATOM 1697 O O . TYR B 1 66 ? -10.672 9.234 2.361 1 84.5 66 TYR B O 1
ATOM 1705 N N . PRO B 1 67 ? -12.039 10.75 1.5 1 80.69 67 PRO B N 1
ATOM 1706 C CA . PRO B 1 67 ? -11.68 10.312 0.151 1 80.69 67 PRO B CA 1
ATOM 1707 C C . PRO B 1 67 ? -10.242 10.656 -0.221 1 80.69 67 PRO B C 1
ATOM 1709 O O . PRO B 1 67 ? -9.758 11.742 0.108 1 80.69 67 PRO B O 1
ATOM 1712 N N . VAL B 1 68 ? -9.562 9.656 -0.661 1 76.44 68 VAL B N 1
ATOM 1713 C CA . VAL B 1 68 ? -8.203 9.891 -1.137 1 76.44 68 VAL B CA 1
ATOM 1714 C C . VAL B 1 68 ? -8.148 9.734 -2.656 1 76.44 68 VAL B C 1
ATOM 1716 O O . VAL B 1 68 ? -8.719 8.789 -3.211 1 76.44 68 VAL B O 1
ATOM 1719 N N . LYS B 1 69 ? -7.598 10.828 -3.242 1 81.81 69 LYS B N 1
ATOM 1720 C CA . LYS B 1 69 ? -7.527 10.836 -4.699 1 81.81 69 LYS B CA 1
ATOM 1721 C C . LYS B 1 69 ? -6.098 10.602 -5.184 1 81.81 69 LYS B C 1
ATOM 1723 O O . LYS B 1 69 ? -5.863 10.422 -6.379 1 81.81 69 LYS B O 1
ATOM 1728 N N . GLY B 1 70 ? -5.273 10.562 -4.301 1 91.38 70 GLY B N 1
ATOM 1729 C CA . GLY B 1 70 ? -3.879 10.469 -4.695 1 91.38 70 GLY B CA 1
ATOM 1730 C C . GLY B 1 70 ? -3.373 9.039 -4.777 1 91.38 70 GLY B C 1
ATOM 1731 O O . GLY B 1 70 ? -4.152 8.094 -4.684 1 91.38 70 GLY B O 1
ATOM 1732 N N . THR B 1 71 ? -2.195 8.906 -5.145 1 94.94 71 THR B N 1
ATOM 1733 C CA . THR B 1 71 ? -1.485 7.645 -5.281 1 94.94 71 THR B CA 1
ATOM 1734 C C . THR B 1 71 ? -0.665 7.348 -4.027 1 94.94 71 THR B C 1
ATOM 1736 O O . THR B 1 71 ? -0.014 8.242 -3.48 1 94.94 71 THR B O 1
ATOM 1739 N N . LEU B 1 72 ? -0.829 6.152 -3.49 1 95.31 72 LEU B N 1
ATOM 1740 C CA . LEU B 1 72 ? 0.002 5.695 -2.383 1 95.31 72 LEU B CA 1
ATOM 1741 C C . LEU B 1 72 ? 1.118 4.781 -2.881 1 95.31 72 LEU B C 1
ATOM 1743 O O . LEU B 1 72 ? 0.86 3.814 -3.6 1 95.31 72 LEU B O 1
ATOM 1747 N N . ILE B 1 73 ? 2.328 5.141 -2.572 1 96.19 73 ILE B N 1
ATOM 1748 C CA . ILE B 1 73 ? 3.49 4.328 -2.918 1 96.19 73 ILE B CA 1
ATOM 1749 C C . ILE B 1 73 ? 4.102 3.738 -1.648 1 96.19 73 ILE B 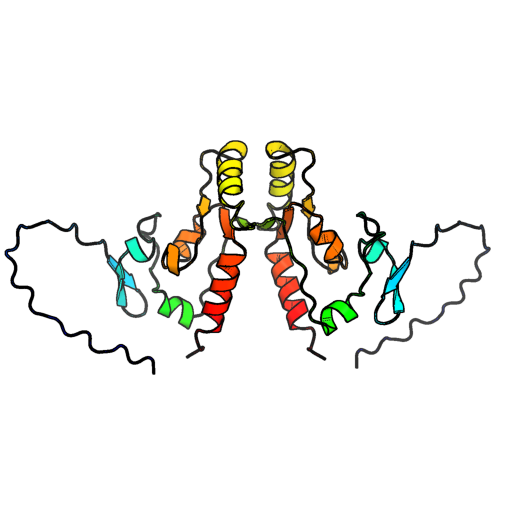C 1
ATOM 1751 O O . ILE B 1 73 ? 4.492 4.473 -0.741 1 96.19 73 ILE B O 1
ATOM 1755 N N . ILE B 1 74 ? 4.152 2.475 -1.585 1 95.44 74 ILE B N 1
ATOM 1756 C CA . ILE B 1 74 ? 4.738 1.75 -0.462 1 95.44 74 ILE B CA 1
ATOM 1757 C C . ILE B 1 74 ? 6.008 1.035 -0.915 1 95.44 74 ILE B C 1
ATOM 1759 O O . ILE B 1 74 ? 5.977 0.227 -1.846 1 95.44 74 ILE B O 1
ATOM 1763 N N . ALA B 1 75 ? 7.105 1.315 -0.284 1 96.06 75 ALA B N 1
ATOM 1764 C CA . ALA B 1 75 ? 8.398 0.767 -0.685 1 96.06 75 ALA B CA 1
ATOM 1765 C C . ALA B 1 75 ? 9.312 0.566 0.524 1 96.06 75 ALA B C 1
ATOM 1767 O O . ALA B 1 75 ? 9.023 1.066 1.614 1 96.06 75 ALA B O 1
ATOM 1768 N N . PRO B 1 76 ? 10.305 -0.27 0.381 1 93.56 76 PRO B N 1
ATOM 1769 C CA . PRO B 1 76 ? 11.305 -0.317 1.45 1 93.56 76 PRO B CA 1
ATOM 1770 C C . PRO B 1 76 ? 11.875 1.059 1.783 1 93.56 76 PRO B C 1
ATOM 1772 O O . PRO B 1 76 ? 12.055 1.888 0.889 1 93.56 76 PRO B O 1
ATOM 1775 N N . SER B 1 77 ? 12.148 1.222 3.045 1 93.31 77 SER B N 1
ATOM 1776 C CA . SER B 1 77 ? 12.633 2.52 3.51 1 93.31 77 SER B CA 1
ATOM 1777 C C . SER B 1 77 ? 13.875 2.957 2.742 1 93.31 77 SER B C 1
ATOM 1779 O O . SER B 1 77 ? 14.062 4.148 2.486 1 93.31 77 SER B O 1
ATOM 1781 N N . THR B 1 78 ? 14.625 1.984 2.275 1 92.5 78 THR B N 1
ATOM 1782 C CA . THR B 1 78 ? 15.914 2.25 1.65 1 92.5 78 THR B CA 1
ATOM 1783 C C . THR B 1 78 ? 15.734 2.861 0.264 1 92.5 78 THR B C 1
ATOM 1785 O O . THR B 1 78 ? 16.656 3.453 -0.287 1 92.5 78 THR B O 1
ATOM 1788 N N . ILE B 1 79 ? 14.516 2.793 -0.323 1 93.56 79 ILE B N 1
ATOM 1789 C CA . ILE B 1 79 ? 14.367 3.293 -1.685 1 93.56 79 ILE B CA 1
ATOM 1790 C C . ILE B 1 79 ? 13.266 4.355 -1.725 1 93.56 79 ILE B C 1
ATOM 1792 O O . ILE B 1 79 ? 12.914 4.852 -2.797 1 93.56 79 ILE B O 1
ATOM 1796 N N . CYS B 1 80 ? 12.719 4.762 -0.635 1 95.75 80 CYS B N 1
ATOM 1797 C CA . CYS B 1 80 ? 11.672 5.777 -0.59 1 95.75 80 CYS B CA 1
ATOM 1798 C C . CYS B 1 80 ? 12.164 7.098 -1.167 1 95.75 80 CYS B C 1
ATOM 1800 O O . CYS B 1 80 ? 11.461 7.746 -1.942 1 95.75 80 CYS B O 1
ATOM 1802 N N . HIS B 1 81 ? 13.328 7.539 -0.774 1 95.25 81 HIS B N 1
ATOM 1803 C CA . HIS B 1 81 ? 13.875 8.797 -1.273 1 95.25 81 HIS B CA 1
ATOM 1804 C C . HIS B 1 81 ? 14.141 8.719 -2.773 1 95.25 81 HIS B C 1
ATOM 1806 O O . HIS B 1 81 ? 14 9.727 -3.482 1 95.25 81 HIS B O 1
ATOM 1812 N N . GLN B 1 82 ? 14.523 7.527 -3.219 1 91.88 82 GLN B N 1
ATOM 1813 C CA . GLN B 1 82 ? 14.703 7.34 -4.652 1 91.88 82 GLN B CA 1
ATOM 1814 C C . GLN B 1 82 ? 13.398 7.57 -5.41 1 91.88 82 GLN B C 1
ATOM 1816 O O . GLN B 1 82 ? 13.391 8.219 -6.457 1 91.88 82 GLN B O 1
ATOM 1821 N N . TRP B 1 83 ? 12.32 7.02 -4.863 1 92.56 83 TRP B N 1
ATOM 1822 C CA . TRP B 1 83 ? 11.016 7.207 -5.477 1 92.56 83 TRP B CA 1
ATOM 1823 C C . TRP B 1 83 ? 10.617 8.68 -5.48 1 92.56 83 TRP B C 1
ATOM 1825 O O . TRP B 1 83 ? 10.055 9.18 -6.457 1 92.56 83 TRP B O 1
ATOM 1835 N N . TYR B 1 84 ? 10.945 9.406 -4.406 1 94.31 84 TYR B N 1
ATOM 1836 C CA . TYR B 1 84 ? 10.672 10.844 -4.332 1 94.31 84 TYR B CA 1
ATOM 1837 C C . TYR B 1 84 ? 11.383 11.594 -5.453 1 94.31 84 TYR B C 1
ATOM 1839 O O . TYR B 1 84 ? 10.766 12.383 -6.164 1 94.31 84 TYR B O 1
ATOM 1847 N N . GLU B 1 85 ? 12.648 11.227 -5.66 1 92.62 85 GLU B N 1
ATOM 1848 C CA . GLU B 1 85 ? 13.469 11.898 -6.668 1 92.62 85 GLU B CA 1
ATOM 1849 C C . GLU B 1 85 ? 12.992 11.555 -8.078 1 92.62 85 GLU B C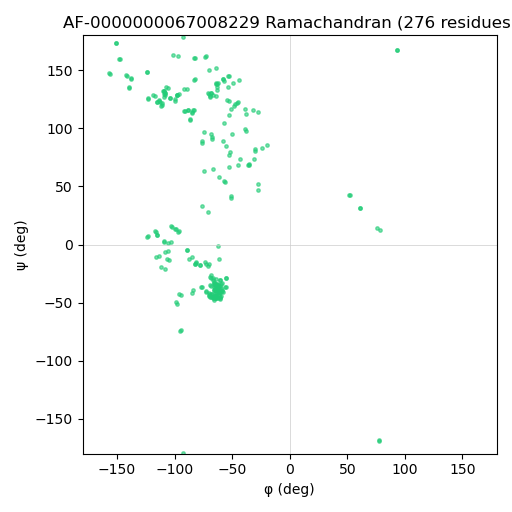 1
ATOM 1851 O O . GLU B 1 85 ? 12.93 12.43 -8.945 1 92.62 85 GLU B O 1
ATOM 1856 N N . GLU B 1 86 ? 12.68 10.281 -8.32 1 88.75 86 GLU B N 1
ATOM 1857 C CA . GLU B 1 86 ? 12.227 9.844 -9.633 1 88.75 86 GLU B CA 1
ATOM 1858 C C . GLU B 1 86 ? 10.922 10.539 -10.023 1 88.75 86 GLU B C 1
ATOM 1860 O O . GLU B 1 86 ? 10.75 10.945 -11.172 1 88.75 86 GLU B O 1
ATOM 1865 N N . LEU B 1 87 ? 10.07 10.672 -9.094 1 89.94 87 LEU B N 1
ATOM 1866 C CA . LEU B 1 87 ? 8.789 11.305 -9.359 1 89.94 87 LEU B CA 1
ATOM 1867 C C . LEU B 1 87 ? 8.953 12.797 -9.625 1 89.94 87 LEU B C 1
ATOM 1869 O O . LEU B 1 87 ? 8.344 13.344 -10.547 1 89.94 87 LEU B O 1
ATOM 1873 N N . LYS B 1 88 ? 9.781 13.461 -8.844 1 90.38 88 LYS B N 1
ATOM 1874 C CA . LYS B 1 88 ? 10.016 14.898 -8.992 1 90.38 88 LYS B CA 1
ATOM 1875 C C . LYS B 1 88 ? 10.703 15.203 -10.32 1 90.38 88 LYS B C 1
ATOM 1877 O O . LYS B 1 88 ? 10.43 16.234 -10.945 1 90.38 88 LYS B O 1
ATOM 1882 N N . ARG B 1 89 ? 11.516 14.242 -10.734 1 87.5 89 ARG B N 1
ATOM 1883 C CA . ARG B 1 89 ? 12.32 14.477 -11.93 1 87.5 89 ARG B CA 1
ATOM 1884 C C . ARG B 1 89 ? 11.523 14.172 -13.195 1 87.5 89 ARG B C 1
ATOM 1886 O O . ARG B 1 89 ? 11.633 14.898 -14.188 1 87.5 89 ARG B O 1
ATOM 1893 N N . HIS B 1 90 ? 10.688 13.062 -13.148 1 83.06 90 HIS B N 1
ATOM 1894 C CA . HIS B 1 90 ? 10.234 12.492 -14.406 1 83.06 90 HIS B CA 1
ATOM 1895 C C . HIS B 1 90 ? 8.734 12.703 -14.602 1 83.06 90 HIS B C 1
ATOM 1897 O O . HIS B 1 90 ? 8.227 12.57 -15.719 1 83.06 90 HIS B O 1
ATOM 1903 N N . ILE B 1 91 ? 8.031 12.969 -13.602 1 78.62 91 ILE B N 1
ATOM 1904 C CA . ILE B 1 91 ? 6.59 13.086 -13.797 1 78.62 91 ILE B CA 1
ATOM 1905 C C . ILE B 1 91 ? 6.215 14.555 -13.992 1 78.62 91 ILE B C 1
ATOM 1907 O O . ILE B 1 91 ? 5.703 14.938 -15.055 1 78.62 91 ILE B O 1
ATOM 1911 N N . ARG B 1 92 ? 6.203 15.398 -13.008 1 76.62 92 ARG B N 1
ATOM 1912 C CA . ARG B 1 92 ? 5.906 16.812 -13.125 1 76.62 92 ARG B CA 1
ATOM 1913 C C . ARG B 1 92 ? 6.52 17.609 -11.977 1 76.62 92 ARG B C 1
ATOM 1915 O O . ARG B 1 92 ? 6.578 17.125 -10.844 1 76.62 92 ARG B O 1
ATOM 1922 N N . ASP B 1 93 ? 6.863 18.766 -12.367 1 82.62 93 ASP B N 1
ATOM 1923 C CA . ASP B 1 93 ? 7.535 19.625 -11.406 1 82.62 93 ASP B CA 1
ATOM 1924 C C . ASP B 1 93 ? 6.578 20.062 -10.297 1 82.62 93 ASP B C 1
ATOM 1926 O O . ASP B 1 93 ? 6.988 20.219 -9.148 1 82.62 93 ASP B O 1
ATOM 1930 N N . ASP B 1 94 ? 5.324 20.125 -10.625 1 89.75 94 ASP B N 1
ATOM 1931 C CA . ASP B 1 94 ? 4.379 20.688 -9.664 1 89.75 94 ASP B CA 1
ATOM 1932 C C . ASP B 1 94 ? 3.646 19.578 -8.898 1 89.75 94 ASP B C 1
ATOM 1934 O O . ASP B 1 94 ? 2.672 19.859 -8.195 1 89.75 94 ASP B O 1
ATOM 1938 N N . ILE B 1 95 ? 4.176 18.359 -9.023 1 91.19 95 ILE B N 1
ATOM 1939 C CA . ILE B 1 95 ? 3.529 17.234 -8.344 1 91.19 95 ILE B CA 1
ATOM 1940 C C . ILE B 1 95 ? 3.709 17.391 -6.832 1 91.19 95 ILE B C 1
ATOM 1942 O O . ILE B 1 95 ? 4.785 17.75 -6.363 1 91.19 95 ILE B O 1
ATOM 1946 N N . LYS B 1 96 ? 2.607 17.328 -6.074 1 94.62 96 LYS B N 1
ATOM 1947 C CA . LYS B 1 96 ? 2.658 17.359 -4.613 1 94.62 96 LYS B CA 1
ATOM 1948 C C . LYS B 1 96 ? 2.918 15.969 -4.047 1 94.62 96 LYS B C 1
ATOM 1950 O O . LYS B 1 96 ? 2.096 15.062 -4.207 1 94.62 96 LYS B O 1
ATOM 1955 N N . ILE B 1 97 ? 4.086 15.805 -3.371 1 96 97 ILE B N 1
ATOM 1956 C CA . ILE B 1 97 ? 4.484 14.523 -2.812 1 96 97 ILE B CA 1
ATOM 1957 C C . ILE B 1 97 ? 4.734 14.664 -1.312 1 96 97 ILE B C 1
ATOM 1959 O O . ILE B 1 97 ? 5.469 15.562 -0.883 1 96 97 ILE B O 1
ATOM 1963 N N . ASP B 1 98 ? 4.094 13.859 -0.584 1 96.12 98 ASP B N 1
ATOM 1964 C CA . ASP B 1 98 ? 4.383 13.812 0.846 1 96.12 98 ASP B CA 1
ATOM 1965 C C . ASP B 1 98 ? 5.105 12.516 1.216 1 96.12 98 ASP B C 1
ATOM 1967 O O . ASP B 1 98 ? 4.688 11.43 0.815 1 96.12 98 ASP B O 1
ATOM 1971 N N . MET B 1 99 ? 6.188 12.656 1.922 1 96.31 99 MET B N 1
ATOM 1972 C CA . MET B 1 99 ? 6.859 11.516 2.541 1 96.31 99 MET B CA 1
ATOM 1973 C C . MET B 1 99 ? 6.266 11.219 3.914 1 96.31 99 MET B C 1
ATOM 1975 O O . MET B 1 99 ? 6.527 11.938 4.879 1 96.31 99 MET B O 1
ATOM 1979 N N . TYR B 1 100 ? 5.543 10.156 3.996 1 95.38 100 TYR B N 1
ATOM 1980 C CA . TYR B 1 100 ? 4.914 9.797 5.262 1 95.38 100 TYR B CA 1
ATOM 1981 C C . TYR B 1 100 ? 5.844 8.938 6.105 1 95.38 100 TYR B C 1
ATOM 1983 O O . TYR B 1 100 ? 6.055 7.758 5.801 1 95.38 100 TYR B O 1
ATOM 1991 N N . ARG B 1 101 ? 6.238 9.461 7.234 1 92.94 101 ARG B N 1
ATOM 1992 C CA . ARG B 1 101 ? 7.219 8.773 8.062 1 92.94 101 ARG B CA 1
ATOM 1993 C C . ARG B 1 101 ? 6.609 8.352 9.398 1 92.94 101 ARG B C 1
ATOM 1995 O O . ARG B 1 101 ? 7.32 7.898 10.297 1 92.94 101 ARG B O 1
ATOM 2002 N N . GLY B 1 102 ? 5.328 8.531 9.461 1 89.06 102 GLY B N 1
ATOM 2003 C CA . GLY B 1 102 ? 4.641 8.07 10.656 1 89.06 102 GLY B CA 1
ATOM 2004 C C . GLY B 1 102 ? 4.492 9.141 11.711 1 89.06 102 GLY B C 1
ATOM 2005 O O . GLY B 1 102 ? 5.094 10.211 11.609 1 89.06 102 GLY B O 1
ATOM 2006 N N . LEU B 1 103 ? 3.641 8.789 12.68 1 85.62 103 LEU B N 1
ATOM 2007 C CA . LEU B 1 103 ? 3.297 9.703 13.758 1 85.62 103 LEU B CA 1
ATOM 2008 C C . LEU B 1 103 ? 4.531 10.07 14.578 1 85.62 103 LEU B C 1
ATOM 2010 O O . LEU B 1 103 ? 4.707 11.227 14.961 1 85.62 103 LEU B O 1
ATOM 2014 N N . VAL B 1 104 ? 5.387 9.117 14.852 1 84 104 VAL B N 1
ATOM 2015 C CA . VAL B 1 104 ? 6.559 9.297 15.703 1 84 104 VAL B CA 1
ATOM 2016 C C . VAL B 1 104 ? 7.527 10.281 15.055 1 84 104 VAL B C 1
ATOM 2018 O O . VAL B 1 104 ? 8.109 11.133 15.734 1 84 104 VAL B O 1
ATOM 2021 N N . ASN B 1 105 ? 7.586 10.234 13.727 1 88.06 105 ASN B N 1
ATOM 2022 C CA . ASN B 1 105 ? 8.562 11.055 13.023 1 88.06 105 ASN B CA 1
ATOM 2023 C C . ASN B 1 105 ? 7.957 12.383 12.57 1 88.06 105 ASN B C 1
ATOM 2025 O O . ASN B 1 105 ? 8.586 13.43 12.688 1 88.06 105 ASN B O 1
ATOM 2029 N N . ASP B 1 106 ? 6.73 12.336 12.023 1 90.5 106 ASP B N 1
ATOM 2030 C CA . ASP B 1 106 ? 6.152 13.508 11.375 1 90.5 106 ASP B CA 1
ATOM 2031 C C . ASP B 1 106 ? 5.074 14.148 12.258 1 90.5 106 ASP B C 1
ATOM 2033 O O . ASP B 1 106 ? 4.676 15.289 12.023 1 90.5 106 ASP B O 1
ATOM 2037 N N . GLY B 1 107 ? 4.633 13.406 13.328 1 88.56 107 GLY B N 1
ATOM 2038 C CA . GLY B 1 107 ? 3.428 13.844 14.016 1 88.56 107 GLY B CA 1
ATOM 2039 C C . GLY B 1 107 ? 2.156 13.492 13.266 1 88.56 107 GLY B C 1
ATOM 2040 O O . GLY B 1 107 ? 2.176 12.664 12.359 1 88.56 107 GLY B O 1
ATOM 2041 N N . TYR B 1 108 ? 1.057 14.07 13.734 1 91.62 108 TYR B N 1
ATOM 2042 C CA . TYR B 1 108 ? -0.249 13.789 13.141 1 91.62 108 TYR B CA 1
ATOM 2043 C C . TYR B 1 108 ? -0.498 14.68 11.93 1 91.62 108 TYR B C 1
ATOM 2045 O O . TYR B 1 108 ? -0.615 15.898 12.055 1 91.62 108 TYR B O 1
ATOM 2053 N N . LYS B 1 109 ? -0.558 14.047 10.805 1 94 109 LYS B N 1
ATOM 2054 C CA . LYS B 1 109 ? -0.981 14.734 9.594 1 94 109 LYS B CA 1
ATOM 2055 C C . LYS B 1 109 ? -2.486 14.602 9.375 1 94 109 LYS B C 1
ATOM 2057 O O . LYS B 1 109 ? -2.994 13.492 9.203 1 94 109 LYS B O 1
ATOM 2062 N N . HIS B 1 110 ? -3.158 15.688 9.445 1 94.5 110 HIS B N 1
ATOM 2063 C CA . HIS B 1 110 ? -4.602 15.656 9.25 1 94.5 110 HIS B CA 1
ATOM 2064 C C . HIS B 1 110 ? -4.969 15.062 7.898 1 94.5 110 HIS B C 1
ATOM 2066 O O . HIS B 1 110 ? -4.32 15.359 6.891 1 94.5 110 HIS B O 1
ATOM 2072 N N . PRO B 1 111 ? -6.016 14.258 7.812 1 93.5 111 PRO B N 1
ATOM 2073 C CA . PRO B 1 111 ? -6.426 13.609 6.562 1 93.5 111 PRO B CA 1
ATOM 2074 C C . PRO B 1 111 ? -6.734 14.617 5.457 1 93.5 111 PRO B C 1
ATOM 2076 O O . PRO B 1 111 ? -6.504 14.328 4.277 1 93.5 111 PRO B O 1
ATOM 2079 N N . GLU B 1 112 ? -7.258 15.797 5.824 1 94.31 112 GLU B N 1
ATOM 2080 C CA . GLU B 1 112 ? -7.543 16.828 4.836 1 94.31 112 GLU B CA 1
ATOM 2081 C C . GLU B 1 112 ? -6.266 17.297 4.141 1 94.31 112 GLU B C 1
ATOM 2083 O O . GLU B 1 112 ? -6.273 17.594 2.945 1 94.31 112 GLU B O 1
ATOM 2088 N N . TYR B 1 113 ? -5.129 17.375 4.902 1 95.38 113 TYR B N 1
ATOM 2089 C CA . TYR B 1 113 ? -3.836 17.719 4.32 1 95.38 113 TYR B CA 1
ATOM 2090 C C . TYR B 1 113 ? -3.365 16.609 3.371 1 95.38 113 TYR B C 1
ATOM 2092 O O . TYR B 1 113 ? -2.975 16.891 2.236 1 95.38 113 TYR B O 1
ATOM 2100 N N . LEU B 1 114 ? -3.494 15.336 3.799 1 94.25 114 LEU B N 1
ATOM 2101 C CA . LEU B 1 114 ? -3.049 14.203 2.996 1 94.25 114 LEU B CA 1
ATOM 2102 C C . LEU B 1 114 ? -3.85 14.109 1.702 1 94.25 114 LEU B C 1
ATOM 2104 O O . LEU B 1 114 ? -3.318 13.703 0.667 1 94.25 114 LEU B O 1
ATOM 2108 N N . ALA B 1 115 ? -5.059 14.562 1.798 1 93.12 115 ALA B N 1
ATOM 2109 C CA . ALA B 1 115 ? -5.957 14.508 0.647 1 93.12 115 ALA B CA 1
ATOM 2110 C C . ALA B 1 115 ? -5.531 15.5 -0.431 1 93.12 115 ALA B C 1
ATOM 2112 O O . ALA B 1 115 ? -5.945 15.383 -1.587 1 93.12 115 ALA B O 1
ATOM 2113 N N . THR B 1 116 ? -4.73 16.484 -0.113 1 94.5 116 THR B N 1
ATOM 2114 C CA . THR B 1 116 ? -4.281 17.484 -1.072 1 94.5 116 THR B CA 1
ATOM 2115 C C . THR B 1 116 ? -3.055 17 -1.835 1 94.5 116 THR B C 1
ATOM 2117 O O . THR B 1 116 ? -2.645 17.609 -2.822 1 94.5 116 THR B O 1
ATOM 2120 N N . GLN B 1 117 ? -2.439 15.867 -1.378 1 95.12 117 GLN B N 1
ATOM 2121 C CA . GLN B 1 117 ? -1.233 15.336 -2.008 1 95.12 117 GLN B CA 1
ATOM 2122 C C . GLN B 1 117 ? -1.578 14.484 -3.229 1 95.12 117 GLN B C 1
ATOM 2124 O O . GLN B 1 117 ? -2.576 13.766 -3.227 1 95.12 117 GLN B O 1
ATOM 2129 N N . ASP B 1 118 ? -0.728 14.625 -4.266 1 94.44 118 ASP B N 1
ATOM 2130 C CA . ASP B 1 118 ? -0.886 13.773 -5.441 1 94.44 118 ASP B CA 1
ATOM 2131 C C . ASP B 1 118 ? -0.362 12.367 -5.176 1 94.44 118 ASP B C 1
ATOM 2133 O O . ASP B 1 118 ? -0.912 11.383 -5.688 1 94.44 118 ASP B O 1
ATOM 2137 N N . VAL B 1 119 ? 0.694 12.305 -4.422 1 95.88 119 VAL B N 1
ATOM 2138 C CA . VAL B 1 119 ? 1.343 11.039 -4.098 1 95.88 119 VAL B CA 1
ATOM 2139 C C . VAL B 1 119 ? 1.773 11.039 -2.631 1 95.88 119 VAL B C 1
ATOM 2141 O O . VAL B 1 119 ? 2.277 12.047 -2.127 1 95.88 119 VAL B O 1
ATOM 2144 N N . VAL B 1 120 ? 1.542 10.008 -1.937 1 96.44 120 VAL B N 1
ATOM 2145 C CA . VAL B 1 120 ? 2.076 9.766 -0.6 1 96.44 120 VAL B CA 1
ATOM 2146 C C . VAL B 1 120 ? 3.008 8.555 -0.628 1 96.44 120 VAL B C 1
ATOM 2148 O O . VAL B 1 120 ? 2.631 7.488 -1.11 1 96.44 120 VAL B O 1
ATOM 2151 N N . ILE B 1 121 ? 4.23 8.734 -0.218 1 97.06 121 ILE B N 1
ATOM 2152 C CA . ILE B 1 121 ? 5.215 7.66 -0.165 1 97.06 121 ILE B CA 1
ATOM 2153 C C . ILE B 1 121 ? 5.406 7.203 1.28 1 97.06 121 ILE B C 1
ATOM 2155 O O . ILE B 1 121 ? 5.594 8.031 2.178 1 97.06 121 ILE B O 1
ATOM 2159 N N . CYS B 1 122 ? 5.27 6.012 1.498 1 95.69 122 CYS B N 1
ATOM 2160 C CA . CYS B 1 122 ? 5.441 5.426 2.824 1 95.69 122 CYS B CA 1
ATOM 2161 C C . CYS B 1 122 ? 6.207 4.113 2.746 1 95.69 122 CYS B C 1
ATOM 2163 O O . CYS B 1 122 ? 6.055 3.357 1.784 1 95.69 122 CYS B O 1
ATOM 2165 N N . SER B 1 123 ? 7.09 3.787 3.715 1 94.69 123 SER B N 1
ATOM 2166 C CA . SER B 1 123 ? 7.816 2.521 3.73 1 94.69 123 SER B CA 1
ATOM 2167 C C . SER B 1 123 ? 6.969 1.406 4.336 1 94.69 123 SER B C 1
ATOM 2169 O O . SER B 1 123 ? 6.008 1.674 5.059 1 94.69 123 SER B O 1
ATOM 2171 N N . PHE B 1 124 ? 7.305 0.208 4.074 1 90.25 124 PHE B N 1
ATOM 2172 C CA . PHE B 1 124 ? 6.699 -0.964 4.695 1 90.25 124 PHE B CA 1
ATOM 2173 C C . PHE B 1 124 ? 6.879 -0.928 6.207 1 90.25 124 PHE B C 1
ATOM 2175 O O . PHE B 1 124 ? 5.957 -1.257 6.957 1 90.25 124 PHE B O 1
ATOM 2182 N N . GLU B 1 125 ? 7.957 -0.481 6.609 1 88.62 125 GLU B N 1
ATOM 2183 C CA . GLU B 1 125 ? 8.281 -0.424 8.031 1 88.62 125 GLU B CA 1
ATOM 2184 C C . GLU B 1 125 ? 7.371 0.562 8.766 1 88.62 125 GLU B C 1
ATOM 2186 O O . GLU B 1 125 ? 6.848 0.253 9.836 1 88.62 125 GLU B O 1
ATOM 2191 N N . THR B 1 126 ? 7.207 1.691 8.156 1 90.75 126 THR B N 1
ATOM 2192 C CA . THR B 1 126 ? 6.352 2.721 8.742 1 90.75 126 THR B CA 1
ATOM 2193 C C . THR B 1 126 ? 4.902 2.246 8.797 1 90.75 126 THR B C 1
ATOM 2195 O O . THR B 1 126 ? 4.227 2.43 9.812 1 90.75 126 THR B O 1
ATOM 2198 N N . LEU B 1 127 ? 4.473 1.662 7.754 1 88.31 127 LEU B N 1
ATOM 2199 C CA . LEU B 1 127 ? 3.094 1.188 7.695 1 88.31 127 LEU B CA 1
ATOM 2200 C C . LEU B 1 127 ? 2.846 0.106 8.734 1 88.31 127 LEU B C 1
ATOM 2202 O O . LEU B 1 127 ? 1.775 0.062 9.352 1 88.31 127 LEU B O 1
ATOM 2206 N N . ARG B 1 128 ? 3.762 -0.757 8.906 1 83.31 128 ARG B N 1
ATOM 2207 C CA . ARG B 1 128 ? 3.654 -1.812 9.914 1 83.31 128 ARG B CA 1
ATOM 2208 C C . ARG B 1 128 ? 3.514 -1.225 11.312 1 83.31 128 ARG B C 1
ATOM 2210 O O . ARG B 1 128 ? 2.719 -1.711 12.117 1 83.31 128 ARG B O 1
ATOM 2217 N N . GLN B 1 129 ? 4.223 -0.274 11.523 1 82.75 129 GLN B N 1
ATOM 2218 C CA . GLN B 1 129 ? 4.18 0.381 12.82 1 82.75 129 GLN B CA 1
ATOM 2219 C C . GLN B 1 129 ? 2.848 1.092 13.039 1 82.75 129 GLN B C 1
ATOM 2221 O O . GLN B 1 129 ? 2.32 1.106 14.156 1 82.75 129 GLN B O 1
ATOM 2226 N N . GLU B 1 130 ? 2.297 1.642 12 1 79.44 130 GLU B N 1
ATOM 2227 C CA . GLU B 1 130 ? 1.051 2.398 12.078 1 79.44 130 GLU B CA 1
ATOM 2228 C C . GLU B 1 130 ? -0.144 1.475 12.297 1 79.44 130 GLU B C 1
ATOM 2230 O O . GLU B 1 130 ? -1.088 1.828 13 1 79.44 130 GLU B O 1
ATOM 2235 N N . VAL B 1 131 ? -0.146 0.33 11.625 1 72.62 131 VAL B N 1
ATOM 2236 C CA . VAL B 1 131 ? -1.227 -0.64 11.773 1 72.62 131 VAL B CA 1
ATOM 2237 C C . VAL B 1 131 ? -1.244 -1.188 13.195 1 72.62 131 VAL B C 1
ATOM 2239 O O . VAL B 1 131 ? -2.312 -1.384 13.781 1 72.62 131 VAL B O 1
ATOM 2242 N N . TYR B 1 132 ? -0.15 -1.381 13.672 1 63 132 TYR B N 1
ATOM 2243 C CA . TYR B 1 132 ? -0.044 -1.85 15.047 1 63 132 TYR B CA 1
ATOM 2244 C C . TYR B 1 132 ? -0.547 -0.793 16.016 1 63 132 TYR B C 1
ATOM 2246 O O . TYR B 1 132 ? -1.202 -1.119 17.016 1 63 132 TYR B O 1
ATOM 2254 N N . PHE B 1 133 ? -0.235 0.351 15.703 1 55.84 133 PHE B N 1
ATOM 2255 C CA . PHE B 1 133 ? -0.664 1.444 16.562 1 55.84 133 PHE B CA 1
ATOM 2256 C C . PHE B 1 133 ? -2.178 1.609 16.516 1 55.84 133 PHE B C 1
ATOM 2258 O O . PHE B 1 133 ? -2.811 1.884 17.547 1 55.84 133 PHE B O 1
ATOM 2265 N N . VAL B 1 134 ? -2.697 1.528 15.383 1 56.97 134 VAL B N 1
ATOM 2266 C CA . VAL B 1 134 ? -4.145 1.674 15.242 1 56.97 134 VAL B CA 1
ATOM 2267 C C . VAL B 1 134 ? -4.848 0.51 15.938 1 56.97 134 VAL B C 1
ATOM 2269 O O . VAL B 1 134 ? -5.891 0.696 16.578 1 56.97 134 VAL B O 1
ATOM 2272 N N . GLU B 1 135 ? -4.328 -0.668 15.672 1 49.41 135 GLU B N 1
ATOM 2273 C CA . GLU B 1 135 ? -4.93 -1.827 16.328 1 49.41 135 GLU B CA 1
ATOM 2274 C C . GLU B 1 135 ? -4.77 -1.748 17.844 1 49.41 135 GLU B C 1
ATOM 2276 O O . GLU B 1 135 ? -5.629 -2.223 18.578 1 49.41 135 GLU B O 1
ATOM 2281 N N . ALA B 1 136 ? -3.746 -1.315 18.344 1 40.56 136 ALA B N 1
ATOM 2282 C CA . ALA B 1 136 ? -3.479 -1.198 19.766 1 40.56 136 ALA B CA 1
ATOM 2283 C C . ALA B 1 136 ? -4.359 -0.127 20.406 1 40.56 136 ALA B C 1
ATOM 2285 O O . ALA B 1 136 ? -4.434 -0.026 21.641 1 40.56 136 ALA B O 1
ATOM 2286 N N . ARG B 1 137 ? -4.758 0.796 19.656 1 40.62 137 ARG B N 1
ATOM 2287 C CA . ARG B 1 137 ? -5.648 1.731 20.328 1 40.62 137 ARG B CA 1
ATOM 2288 C C . ARG B 1 137 ? -6.973 1.064 20.688 1 40.62 137 ARG B C 1
ATOM 2290 O O . ARG B 1 137 ? -7.699 0.605 19.812 1 40.62 137 ARG B O 1
ATOM 2297 N N . PRO B 1 138 ? -7.113 0.518 21.859 1 31.72 138 PRO B N 1
ATOM 2298 C CA . PRO B 1 138 ? -8.367 -0.022 22.391 1 31.72 138 PRO B CA 1
ATOM 2299 C C . PRO B 1 138 ? -9.578 0.823 22 1 31.72 138 PRO B C 1
ATOM 2301 O O . PRO B 1 138 ? -9.484 2.051 21.922 1 31.72 138 PRO B O 1
ATOM 2304 N N . ARG B 1 139 ? -10.383 0.347 20.812 1 31.97 139 ARG B N 1
ATOM 2305 C CA . ARG B 1 139 ? -11.711 0.959 20.828 1 31.97 139 ARG B CA 1
ATOM 2306 C C . ARG B 1 139 ? -12.156 1.233 22.266 1 31.97 139 ARG B C 1
ATOM 2308 O O . ARG B 1 139 ? -12.281 0.309 23.062 1 31.97 139 ARG B O 1
ATOM 2315 N N . LEU B 1 140 ? -11.711 2.264 22.812 1 26.47 140 LEU B N 1
ATOM 2316 C CA . LEU B 1 140 ? -12.453 2.635 24.016 1 26.47 140 LEU B CA 1
ATOM 2317 C C . LEU B 1 140 ? -13.938 2.793 23.703 1 26.47 140 LEU B C 1
ATOM 2319 O O . LEU B 1 140 ? -14.312 3.408 22.703 1 26.47 140 LEU B O 1
#

InterPro domains:
  IPR000330 SNF2, N-terminal domain [PF00176] (58-131)
  IPR027417 P-loop containing nucleoside triphosphate hydrolase [SSF52540] (66-133)
  IPR038718 SNF2-like, N-terminal domain superfamily [G3DSA:3.40.50.10810] (51-139)
  IPR052583 E3 ubiquitin-protein ligase SHPRH-like [PTHR45865] (21-135)

Solvent-accessible surface area (backbone atoms only — not comparable to full-atom values): 17148 Å² total; per-residue (Å²): 132,83,76,80,72,81,79,76,82,75,84,79,79,78,86,79,75,80,68,76,61,74,69,76,59,66,44,57,17,75,83,83,58,51,75,40,53,21,72,60,32,38,50,73,76,56,94,44,89,90,53,85,46,71,43,74,65,58,36,61,74,63,63,64,80,74,81,71,76,32,31,40,36,36,22,49,68,91,48,44,64,56,52,52,49,51,42,51,74,62,72,39,85,81,63,40,72,42,78,50,59,41,54,91,72,69,38,52,69,36,67,74,48,60,42,69,26,49,29,38,38,31,26,55,67,41,50,54,52,48,52,50,51,58,64,64,49,67,87,119,129,85,76,79,72,80,79,73,81,75,82,79,76,78,85,78,72,81,71,74,61,75,67,75,58,67,45,56,19,76,83,81,58,51,76,39,54,21,74,61,33,39,50,74,76,53,96,44,90,89,53,86,45,70,43,73,65,59,37,60,74,64,64,64,81,74,80,71,77,32,32,41,36,36,23,50,68,90,48,45,67,55,53,52,50,50,43,50,72,62,69,38,82,83,63,41,72,43,80,50,60,40,54,91,71,69,39,54,70,36,64,73,48,59,42,72,26,49,29,38,39,32,25,55,68,42,51,54,53,50,53,50,49,58,66,62,48,67,87,120

pLDDT: mean 79.14, std 24.38, range [21.84, 98.19]

Radius of gyration: 25.87 Å; Cα contacts (8 Å, |Δi|>4): 338; chains: 2; bounding box: 39×79×72 Å

Nearest PDB structures (foldseek):
  7r78-assembly1_A  TM=7.043E-01  e=2.284E-03  Cryptococcus neoformans H99
  7bkp-assembly1_A  TM=5.730E-01  e=1.422E-01  Mus musculus
  8g7v-assembly1_C  TM=5.603E-01  e=4.717E-01  Homo sapiens
  7to2-assembly1_A  TM=5.741E-01  e=1.049E+00  Homo sapiens
  7jl3-assembly1_A  TM=5.677E-01  e=2.851E+00  Homo sapiens

Organism: Wuchereria bancrofti (NCBI:txid6293)

Foldseek 3Di:
DPCPDDPDPPDDPDDCPPPVPVPQDWDAAPPPRDIDRCQQQVVVVDPCVPPHDHDPVRCVVVVDDDDADAAEAEAAPVCQVVVVVCCCVPPDVPAFEAEDQECVPRNHHHVVNNNVHNYYYYYPVRVVVVVVVVVPPPPD/DPPPDDPDPPDPPDDCPPPVPVPQDWDAAPPPRDIDRCQQQVVVVDPCVPPHDHDPVRCVVVVDDDDADAAEAEAAPVCQVVVVVC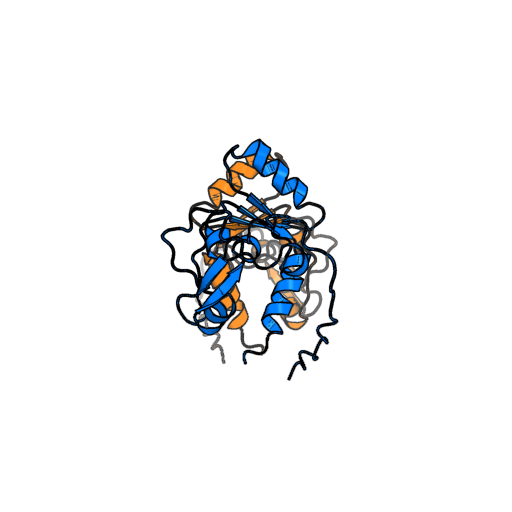CCVPPDVPAFEAEDQECVPRNHHHVVNNNVHNYYYYYPVRVVVVVVVVVPPPPD

Secondary structure (DSSP, 8-state):
-----------------------PPEEE-TTT--EEETGGGTTTSS--TTS----HHHHHHHT------SEEEEE-HHHHHHHHHHHHHHT-TT--EEEE--HHHH----HHHHTT-SEEEEEHHHHHHHHHHHHHS---/-------------------------EEE-TTT--EEETGGGTTTSS--TTS----HHHHHHHT------SEEEEE-HHHHHHHHHHHHHHT-TT--EEEE--HHHH----HHHHTT-SEEEEEHHHHHHHHHHHHHS---

Sequence (280 aa):
MFCYDNLELMNPKRSKGTNSVLKPLTIICTTCSTICSQERVYWDRFRSHDIPFLCPECIHDKDKLYPVKGTLIIAPSTICHQWYEELKRHIRDDIKIDMYRGLVNDGYKHPEYLATQDVVICSFETLRQEVYFVEARPRLMFCYDNLELMNPKRSKGTNSVLKPLTIICTTCSTICSQERVYWDRFRSHDIPFLCPECIHDKDKLYPVKGTLIIAPSTICHQWYEELKRHIRDDIKIDMYRGLVNDGYKHPEYLATQDVVICSFETLRQEVYFVEARPRL